Protein AF-A0AAN7UFZ6-F1 (afdb_monomer)

Sequence (186 aa):
MAASLSPPRVLLLAVHFATKSDVRSLTALVAHYPHVLRPELILRVLLTCLPETLRSAEYVGLIERIETGDLYSEPDLSIQFDSSSIHDITDAEAVKKTRRLRLIPLTWEHAPASALQDPISLFLLRRAHRVDQEAGLLTQLPDLIVPFLQHAPCIRTWTISVLLPLLRRNYEYYPHKPIPHTLRIF

Radius of gyration: 17.88 Å; Cα contacts (8 Å, |Δi|>4): 186; chains: 1; bounding box: 46×34×51 Å

Solvent-accessible surface area (backbone atoms only — not comparable to full-atom values): 10928 Å² total; per-residue (Å²): 132,82,76,84,70,52,65,44,49,50,53,51,49,45,42,50,25,26,55,69,66,35,47,67,46,32,50,41,50,33,33,76,35,58,92,66,52,38,67,66,58,47,51,22,41,46,69,59,35,35,59,57,80,59,62,36,78,70,50,43,67,60,50,51,23,52,73,74,65,50,52,56,54,80,56,68,85,81,62,77,60,88,62,70,93,50,69,88,55,50,71,72,54,24,46,57,51,55,71,66,62,69,66,47,69,64,78,60,94,86,57,57,81,87,32,76,88,35,66,65,55,30,39,54,54,54,45,47,43,43,19,29,74,77,55,67,43,59,88,52,40,57,62,58,46,59,86,42,45,81,75,39,72,61,53,38,50,45,39,66,72,46,52,48,55,51,49,39,48,48,59,68,76,34,62,88,51,83,77,89,78,63,65,89,84,112

Organism: NCBI:txid326684

pLDDT: mean 90.27, std 9.74, range [33.81, 98.12]

InterPro domains:
  IPR013244 Sec39 domain [PF08314] (11-186)

Secondary structure (DSSP, 8-state):
------HHHHHHHHHHHHHTT-HHHHHHHHHH-TTTS-HHHHHHHHHHHS-TTS-GGGTHHHHHHHHHSGGGS---TT-----GGGTT--HHHHHHHHHHS-PPPS--TTS-GGGTT-HHHHHHHHHHHHHHHHH--GGGHHHHHGGGTTT-HHHHHHIIIIIHHHHIIIIII-TTS-----GGG-

Structure (mmCIF, N/CA/C/O backbone):
data_AF-A0AAN7UFZ6-F1
#
_entry.id   AF-A0AAN7UFZ6-F1
#
loop_
_atom_site.group_PDB
_atom_site.id
_atom_site.type_symbol
_atom_site.label_atom_id
_atom_site.label_alt_id
_atom_site.label_comp_id
_atom_site.label_asym_id
_atom_site.label_entity_id
_atom_site.label_seq_id
_atom_site.pdbx_PDB_ins_code
_atom_site.Cartn_x
_atom_site.Cartn_y
_atom_site.Cartn_z
_atom_site.occupancy
_atom_site.B_iso_or_equiv
_atom_site.auth_seq_id
_atom_site.auth_comp_id
_atom_site.auth_asym_id
_atom_site.auth_atom_id
_atom_site.pdbx_PDB_model_num
ATOM 1 N N . MET A 1 1 ? -27.948 4.783 14.821 1.00 33.81 1 MET A N 1
ATOM 2 C CA . MET A 1 1 ? -27.013 5.677 15.537 1.00 33.81 1 MET A CA 1
ATOM 3 C C . MET A 1 1 ? -25.731 4.897 15.771 1.00 33.81 1 MET A C 1
ATOM 5 O O . MET A 1 1 ? -25.721 4.033 16.636 1.00 33.81 1 MET A O 1
ATOM 9 N N . ALA A 1 2 ? -24.705 5.090 14.939 1.00 46.81 2 ALA A N 1
ATOM 10 C CA . ALA A 1 2 ? -23.424 4.421 15.153 1.00 46.81 2 ALA A CA 1
ATOM 11 C C . ALA A 1 2 ? -22.785 5.018 16.411 1.00 46.81 2 ALA A C 1
ATOM 13 O O . ALA A 1 2 ? -22.578 6.229 16.481 1.00 46.81 2 ALA A O 1
ATOM 14 N N . ALA A 1 3 ? -22.538 4.188 17.425 1.00 56.56 3 ALA A N 1
ATOM 15 C CA . ALA A 1 3 ? -21.781 4.604 18.596 1.00 56.56 3 ALA A CA 1
ATOM 16 C C . ALA A 1 3 ? -20.451 5.210 18.123 1.00 56.56 3 ALA A C 1
ATOM 18 O O . ALA A 1 3 ? -19.744 4.601 17.318 1.00 56.56 3 ALA A O 1
ATOM 19 N N . SER A 1 4 ? -20.130 6.420 18.581 1.00 75.75 4 SER A N 1
ATOM 20 C CA . SER A 1 4 ? -18.880 7.091 18.234 1.00 75.75 4 SER A CA 1
ATOM 21 C C . SER A 1 4 ? -17.704 6.221 18.682 1.00 75.75 4 SER A C 1
ATOM 23 O O . SER A 1 4 ? -17.448 6.078 19.879 1.00 75.75 4 SER A O 1
ATOM 25 N N . LEU A 1 5 ? -17.022 5.594 17.725 1.00 84.94 5 LEU A N 1
ATOM 26 C CA . LEU A 1 5 ? -15.882 4.730 17.996 1.00 84.94 5 LEU A CA 1
ATOM 27 C C . LEU A 1 5 ? -14.707 5.547 18.536 1.00 84.94 5 LEU A C 1
ATOM 29 O O . LEU A 1 5 ? -14.415 6.643 18.055 1.00 84.94 5 LEU A O 1
ATOM 33 N N . SER A 1 6 ? -13.999 4.990 19.518 1.00 91.25 6 SER A N 1
ATOM 34 C CA . SER A 1 6 ? -12.764 5.584 20.025 1.00 91.25 6 SER A CA 1
ATOM 35 C C . SER A 1 6 ? -11.649 5.511 18.963 1.00 91.25 6 SER A C 1
ATOM 37 O O . SER A 1 6 ? -11.619 4.565 18.167 1.00 91.25 6 SER A O 1
ATOM 39 N N . PRO A 1 7 ? -10.677 6.447 18.947 1.00 93.00 7 PRO A N 1
ATOM 40 C CA . PRO A 1 7 ? -9.591 6.433 17.960 1.00 93.00 7 PRO A CA 1
ATOM 41 C C . PRO A 1 7 ? -8.816 5.101 17.864 1.00 93.00 7 PRO A C 1
ATOM 43 O O . PRO A 1 7 ? -8.533 4.656 16.749 1.00 93.00 7 PRO A O 1
ATOM 46 N N . PRO A 1 8 ? -8.508 4.397 18.976 1.00 93.44 8 PRO A N 1
ATOM 47 C CA . PRO A 1 8 ? -7.869 3.084 18.906 1.00 93.44 8 PRO A CA 1
ATOM 48 C C . PRO A 1 8 ? -8.733 2.021 18.217 1.00 93.44 8 PRO A C 1
ATOM 50 O O . PRO A 1 8 ? -8.200 1.198 17.475 1.00 93.44 8 PRO A O 1
ATOM 53 N N . ARG A 1 9 ? -10.055 2.031 18.434 1.00 93.44 9 ARG A N 1
ATOM 54 C CA . ARG A 1 9 ? -10.990 1.102 17.783 1.00 93.44 9 ARG A CA 1
ATOM 55 C C . ARG A 1 9 ? -11.104 1.372 16.283 1.00 93.44 9 ARG A C 1
ATOM 57 O O . ARG A 1 9 ? -11.070 0.426 15.502 1.00 93.44 9 ARG A O 1
ATOM 64 N N . VAL A 1 10 ? -11.145 2.644 15.883 1.00 94.69 10 VAL A N 1
ATOM 65 C CA . VAL A 1 10 ? -11.117 3.050 14.466 1.00 94.69 10 VAL A CA 1
ATOM 66 C C . VAL A 1 10 ? -9.845 2.546 13.779 1.00 94.69 10 VAL A C 1
ATOM 68 O O . VAL A 1 10 ? -9.922 1.950 12.708 1.00 94.69 10 VAL A O 1
ATOM 71 N N . LEU A 1 11 ? -8.673 2.702 14.406 1.00 95.56 11 LEU A N 1
ATOM 72 C CA . LEU A 1 11 ? -7.420 2.194 13.838 1.00 95.56 11 LEU A CA 1
ATOM 73 C C . LEU A 1 11 ? -7.418 0.662 13.699 1.00 95.56 11 LEU A C 1
ATOM 75 O O . LEU A 1 11 ? -6.920 0.137 12.705 1.00 95.56 11 LEU A O 1
ATOM 79 N N . LEU A 1 12 ? -7.981 -0.067 14.668 1.00 95.31 12 LEU A N 1
ATOM 80 C CA . LEU A 1 12 ? -8.097 -1.525 14.565 1.00 95.31 12 LEU A CA 1
ATOM 81 C C . LEU A 1 12 ? -9.026 -1.962 13.434 1.00 95.31 12 LEU A C 1
ATOM 83 O O . LEU A 1 12 ? -8.701 -2.932 12.754 1.00 95.31 12 LEU A O 1
ATOM 87 N N . LEU A 1 13 ? -10.129 -1.245 13.201 1.00 95.12 13 LEU A N 1
ATOM 88 C CA . LEU A 1 13 ? -10.983 -1.494 12.039 1.00 95.12 13 LEU A CA 1
ATOM 89 C C . LEU A 1 13 ? -10.254 -1.219 10.727 1.00 95.12 13 LEU A C 1
ATOM 91 O O . LEU A 1 13 ? -10.312 -2.044 9.822 1.00 95.12 13 LEU A O 1
ATOM 95 N N . ALA A 1 14 ? -9.509 -0.115 10.637 1.00 96.44 14 ALA A N 1
ATOM 96 C CA . ALA A 1 14 ? -8.731 0.197 9.440 1.00 96.44 14 ALA A CA 1
ATOM 97 C C . ALA A 1 14 ? -7.734 -0.927 9.109 1.00 96.44 14 ALA A C 1
ATOM 99 O O . ALA A 1 14 ? -7.630 -1.373 7.968 1.00 96.44 14 ALA A O 1
ATOM 100 N N . VAL A 1 15 ? -7.047 -1.438 10.133 1.00 96.44 15 VAL A N 1
ATOM 101 C CA . VAL A 1 15 ? -6.130 -2.579 10.016 1.00 96.44 15 VAL A CA 1
ATOM 102 C C . VAL A 1 15 ? -6.864 -3.854 9.622 1.00 96.44 15 VAL A C 1
ATOM 104 O O . VAL A 1 15 ? -6.370 -4.601 8.777 1.00 96.44 15 VAL A O 1
ATOM 107 N N . HIS A 1 16 ? -8.029 -4.115 10.214 1.00 95.62 16 HIS A N 1
ATOM 108 C CA . HIS A 1 16 ? -8.851 -5.273 9.881 1.00 95.62 16 HIS A CA 1
ATOM 109 C C . HIS A 1 16 ? -9.244 -5.262 8.399 1.00 95.62 16 HIS A C 1
ATOM 111 O O . HIS A 1 16 ? -8.976 -6.237 7.696 1.00 95.62 16 HIS A O 1
ATOM 117 N N . PHE A 1 17 ? -9.789 -4.146 7.910 1.00 96.31 17 PHE A N 1
ATOM 118 C CA . PHE A 1 17 ? -10.172 -3.993 6.508 1.00 96.31 17 PHE A CA 1
ATOM 119 C C . PHE A 1 17 ? -8.972 -4.099 5.566 1.00 96.31 17 PHE A C 1
ATOM 121 O O . PHE A 1 17 ? -9.038 -4.851 4.598 1.00 96.31 17 PHE A O 1
ATOM 128 N N . ALA A 1 18 ? -7.843 -3.457 5.884 1.00 97.12 18 ALA A N 1
ATOM 129 C CA . ALA A 1 18 ? -6.620 -3.585 5.089 1.00 97.12 18 ALA A CA 1
ATOM 130 C C . ALA A 1 18 ? -6.126 -5.042 5.018 1.00 97.12 18 ALA A C 1
ATOM 132 O O . ALA A 1 18 ? -5.839 -5.544 3.936 1.00 97.12 18 ALA A O 1
ATOM 133 N N . THR A 1 19 ? -6.120 -5.759 6.146 1.00 96.12 19 THR A N 1
ATOM 134 C CA . THR A 1 19 ? -5.722 -7.180 6.200 1.00 96.12 19 THR A CA 1
ATOM 135 C C . THR A 1 19 ? -6.649 -8.065 5.364 1.00 96.12 19 THR A C 1
ATOM 137 O O . THR A 1 19 ? -6.220 -9.058 4.780 1.00 96.12 19 THR A O 1
ATOM 140 N N . LYS A 1 20 ? -7.936 -7.712 5.290 1.00 96.12 20 LYS A N 1
ATOM 141 C CA . LYS A 1 20 ? -8.943 -8.408 4.480 1.00 96.12 20 LYS A CA 1
ATOM 142 C C . LYS A 1 20 ? -9.011 -7.925 3.032 1.00 96.12 20 LYS A C 1
ATOM 144 O O . LYS A 1 20 ? -9.804 -8.468 2.274 1.00 96.12 20 LYS A O 1
ATOM 149 N N . SER A 1 21 ? -8.174 -6.962 2.640 1.00 96.25 21 SER A N 1
ATOM 150 C CA . SER A 1 21 ? -8.235 -6.290 1.334 1.00 96.25 21 SER A CA 1
ATOM 151 C C . SER A 1 21 ? -9.582 -5.606 1.048 1.00 96.25 21 SER A C 1
ATOM 153 O O . SER A 1 21 ? -9.917 -5.347 -0.103 1.00 96.25 21 SER A O 1
ATOM 155 N N . ASP A 1 22 ? -10.354 -5.269 2.085 1.00 95.12 22 ASP A N 1
ATOM 156 C CA . ASP A 1 22 ? -11.614 -4.536 1.947 1.00 95.12 22 ASP A CA 1
ATOM 157 C C . ASP A 1 22 ? -11.348 -3.025 1.884 1.00 95.12 22 ASP A C 1
ATOM 159 O O . ASP A 1 22 ? -11.551 -2.263 2.833 1.00 95.12 22 ASP A O 1
ATOM 163 N N . VAL A 1 23 ? -10.835 -2.585 0.735 1.00 94.06 23 VAL A N 1
ATOM 164 C CA . VAL A 1 23 ? -10.476 -1.179 0.501 1.00 94.06 23 VAL A CA 1
ATOM 165 C C . VAL A 1 23 ? -11.712 -0.276 0.500 1.00 94.06 23 VAL A C 1
ATOM 167 O O . VAL A 1 23 ? -11.627 0.893 0.881 1.00 94.06 23 VAL A O 1
ATOM 170 N N . ARG A 1 24 ? -12.876 -0.808 0.112 1.00 92.06 24 ARG A N 1
ATOM 171 C CA . ARG A 1 24 ? -14.140 -0.061 0.096 1.00 92.06 24 ARG A CA 1
ATOM 172 C C . ARG A 1 24 ? -14.561 0.316 1.511 1.00 92.06 24 ARG A C 1
ATOM 174 O O . ARG A 1 24 ? -14.749 1.503 1.779 1.00 92.06 24 ARG A O 1
ATOM 181 N N . SER A 1 25 ? -14.617 -0.657 2.422 1.00 92.25 25 SER A N 1
ATOM 182 C CA . SER A 1 25 ? -14.921 -0.396 3.833 1.00 92.25 25 SER A CA 1
ATOM 183 C C . SER A 1 25 ? -13.858 0.482 4.489 1.00 92.25 25 SER A C 1
ATOM 185 O O . SER A 1 25 ? -14.194 1.364 5.276 1.00 92.25 25 SER A O 1
ATOM 187 N N . LEU A 1 26 ? -12.580 0.314 4.126 1.00 94.38 26 LEU A N 1
ATOM 188 C CA . LEU A 1 26 ? -11.509 1.191 4.603 1.00 94.38 26 LEU A CA 1
ATOM 189 C C . LEU A 1 26 ? -11.710 2.645 4.150 1.00 94.38 26 LEU A C 1
ATOM 191 O O . LEU A 1 26 ? -11.585 3.557 4.963 1.00 94.38 26 LEU A O 1
ATOM 195 N N . THR A 1 27 ? -12.051 2.871 2.882 1.00 92.62 27 THR A N 1
ATOM 196 C CA . THR A 1 27 ? -12.287 4.214 2.331 1.00 92.62 27 THR A CA 1
ATOM 197 C C . THR A 1 27 ? -13.493 4.871 3.001 1.00 92.62 27 THR A C 1
ATOM 199 O O . THR A 1 27 ? -13.421 6.032 3.401 1.00 92.62 27 THR A O 1
ATOM 202 N N . ALA A 1 28 ? -14.576 4.115 3.206 1.00 91.06 28 ALA A N 1
ATOM 203 C CA . ALA A 1 28 ? -15.738 4.592 3.946 1.00 91.06 28 ALA A CA 1
ATOM 204 C C . ALA A 1 28 ? -15.370 4.959 5.395 1.00 91.06 28 ALA A C 1
ATOM 206 O O . ALA A 1 28 ? -15.715 6.045 5.859 1.00 91.06 28 ALA A O 1
ATOM 207 N N . LEU A 1 29 ? -14.612 4.108 6.095 1.00 92.25 29 LEU A N 1
ATOM 208 C CA . LEU A 1 29 ? -14.151 4.370 7.460 1.00 92.25 29 LEU A CA 1
ATOM 209 C C . LEU A 1 29 ? -13.304 5.652 7.551 1.00 92.25 29 LEU A C 1
ATOM 211 O O . LEU A 1 29 ? -13.482 6.438 8.481 1.00 92.25 29 LEU A O 1
ATOM 215 N N . VAL A 1 30 ? -12.402 5.879 6.590 1.00 92.06 30 VAL A N 1
ATOM 216 C CA . VAL A 1 30 ? -11.564 7.088 6.519 1.00 92.06 30 VAL A CA 1
ATOM 217 C C . VAL A 1 30 ? -12.416 8.350 6.409 1.00 92.06 30 VAL A C 1
ATOM 219 O O . VAL A 1 30 ? -12.198 9.294 7.167 1.00 92.06 30 VAL A O 1
ATOM 222 N N . ALA A 1 31 ? -13.417 8.344 5.527 1.00 89.88 31 ALA A N 1
ATOM 223 C CA . ALA A 1 31 ? -14.319 9.477 5.348 1.00 89.88 31 ALA A CA 1
ATOM 224 C C . ALA A 1 31 ? -15.152 9.779 6.611 1.00 89.88 31 ALA A C 1
ATOM 226 O O . ALA A 1 31 ? -15.406 10.939 6.918 1.00 89.88 31 ALA A O 1
ATOM 227 N N . HIS A 1 32 ? -15.522 8.754 7.389 1.00 89.12 32 HIS A N 1
ATOM 228 C CA . HIS A 1 32 ? -16.287 8.922 8.632 1.00 89.12 32 HIS A CA 1
ATOM 229 C C . HIS A 1 32 ? -15.441 9.395 9.827 1.00 89.12 32 HIS A C 1
ATOM 231 O O . HIS A 1 32 ? -15.982 9.981 10.765 1.00 89.12 32 HIS A O 1
ATOM 237 N N . TYR A 1 33 ? -14.126 9.145 9.824 1.00 90.75 33 TYR A N 1
ATOM 238 C CA . TYR A 1 33 ? -13.235 9.468 10.948 1.00 90.75 33 TYR A CA 1
ATOM 239 C C . TYR A 1 33 ? -11.993 10.280 10.528 1.00 90.75 33 TYR A C 1
ATOM 241 O O . TYR A 1 33 ? -10.859 9.869 10.820 1.00 90.75 33 TYR A O 1
ATOM 249 N N . PRO A 1 34 ? -12.169 11.480 9.933 1.00 90.38 34 PRO A N 1
ATOM 250 C CA . PRO A 1 34 ? -11.072 12.285 9.384 1.00 90.38 34 PRO A CA 1
ATOM 251 C C . PRO A 1 34 ? -10.049 12.730 10.439 1.00 90.38 34 PRO A C 1
ATOM 253 O O . PRO A 1 34 ? -8.855 12.855 10.172 1.00 90.38 34 PRO A O 1
ATOM 256 N N . HIS A 1 35 ? -10.491 12.938 11.682 1.00 90.25 35 HIS A N 1
ATOM 257 C CA . HIS A 1 35 ? -9.606 13.348 12.776 1.00 90.25 35 HIS A CA 1
ATOM 258 C C . HIS A 1 35 ? -8.674 12.227 13.258 1.00 90.25 35 HIS A C 1
ATOM 260 O O . HIS A 1 35 ? -7.636 12.514 13.862 1.00 90.25 35 HIS A O 1
ATOM 266 N N . VAL A 1 36 ? -9.036 10.965 13.004 1.00 93.06 36 VAL A N 1
ATOM 267 C CA . VAL A 1 36 ? -8.276 9.785 13.434 1.00 93.06 36 VAL A CA 1
ATOM 268 C C . VAL A 1 36 ? -7.398 9.270 12.299 1.00 93.06 36 VAL A C 1
ATOM 270 O O . VAL A 1 36 ? -6.197 9.073 12.488 1.00 93.06 36 VAL A O 1
ATOM 273 N N . LEU A 1 37 ? -7.982 9.059 11.120 1.00 94.00 37 LEU A N 1
ATOM 274 C CA . LEU A 1 37 ? -7.326 8.422 9.981 1.00 94.00 37 LEU A CA 1
ATOM 275 C C . LEU A 1 37 ? -6.715 9.471 9.053 1.00 94.00 37 LEU A C 1
ATOM 277 O O . LEU A 1 37 ? -7.227 9.761 7.980 1.00 94.00 37 LEU A O 1
ATOM 281 N N . ARG A 1 38 ? -5.588 10.038 9.488 1.00 94.75 38 ARG A N 1
ATOM 282 C CA . ARG A 1 38 ? -4.809 10.992 8.685 1.00 94.75 38 ARG A CA 1
ATOM 283 C C . ARG A 1 38 ? -4.130 10.296 7.491 1.00 94.75 38 ARG A C 1
ATOM 285 O O . ARG A 1 38 ? -3.762 9.127 7.632 1.00 94.75 38 ARG A O 1
ATOM 292 N N . PRO A 1 39 ? -3.845 11.014 6.386 1.00 95.44 39 PRO A N 1
ATOM 293 C CA . PRO A 1 39 ? -3.183 10.482 5.190 1.00 95.44 39 PRO A CA 1
ATOM 294 C C . PRO A 1 39 ? -1.992 9.561 5.463 1.00 95.44 39 PRO A C 1
ATOM 296 O O . PRO A 1 39 ? -1.985 8.400 5.065 1.00 95.44 39 PRO A O 1
ATOM 299 N N . GLU A 1 40 ? -1.008 10.045 6.223 1.00 95.44 40 GLU A N 1
ATOM 300 C CA . GLU A 1 40 ? 0.205 9.283 6.527 1.00 95.44 40 GLU A CA 1
ATOM 301 C C . GLU A 1 40 ? -0.097 7.997 7.313 1.00 95.44 40 GLU A C 1
ATOM 303 O O . GLU A 1 40 ? 0.507 6.953 7.067 1.00 95.44 40 GLU A O 1
ATOM 308 N N . LEU A 1 41 ? -1.063 8.039 8.238 1.00 96.44 41 LEU A N 1
ATOM 309 C CA . LEU A 1 41 ? -1.463 6.862 9.005 1.00 96.44 41 LEU A CA 1
ATOM 310 C C . LEU A 1 41 ? -2.098 5.807 8.095 1.00 96.44 41 LEU A C 1
ATOM 312 O O . LEU A 1 41 ? -1.797 4.625 8.247 1.00 96.44 41 LEU A O 1
ATOM 316 N N . ILE A 1 42 ? -2.921 6.225 7.132 1.00 97.00 42 ILE A N 1
ATOM 317 C CA . ILE A 1 42 ? -3.536 5.324 6.151 1.00 97.00 42 ILE A CA 1
ATOM 318 C C . ILE A 1 42 ? -2.459 4.677 5.288 1.00 97.00 42 ILE A C 1
ATOM 320 O O . ILE A 1 42 ? -2.433 3.455 5.184 1.00 97.00 42 ILE A O 1
ATOM 324 N N . LEU A 1 43 ? -1.521 5.459 4.748 1.00 98.12 43 LEU A N 1
ATOM 325 C CA . LEU A 1 43 ? -0.409 4.925 3.955 1.00 98.12 43 LEU A CA 1
ATOM 326 C C . LEU A 1 43 ? 0.403 3.892 4.752 1.00 98.12 43 LEU A C 1
ATOM 328 O O . LEU A 1 43 ? 0.757 2.841 4.224 1.00 98.12 43 LEU A O 1
ATOM 332 N N . ARG A 1 44 ? 0.639 4.126 6.049 1.00 97.69 44 ARG A N 1
ATOM 333 C CA . ARG A 1 44 ? 1.316 3.154 6.927 1.00 97.69 44 ARG A CA 1
ATOM 334 C C . ARG A 1 44 ? 0.486 1.899 7.189 1.00 97.69 44 ARG A C 1
ATOM 336 O O . ARG A 1 44 ? 1.057 0.810 7.243 1.00 97.69 44 ARG A O 1
ATOM 343 N N . VAL A 1 45 ? -0.833 2.024 7.346 1.00 97.88 45 VAL A N 1
ATOM 344 C CA . VAL A 1 45 ? -1.748 0.875 7.472 1.00 97.88 45 VAL A CA 1
ATOM 345 C C . VAL A 1 45 ? -1.736 0.049 6.189 1.00 97.88 45 VAL A C 1
ATOM 347 O O . VAL A 1 45 ? -1.525 -1.158 6.260 1.00 97.88 45 VAL A O 1
ATOM 350 N N . LEU A 1 46 ? -1.874 0.685 5.023 1.00 97.81 46 LEU A N 1
ATOM 351 C CA . LEU A 1 46 ? -1.800 0.010 3.727 1.00 97.81 46 LEU A CA 1
ATOM 352 C C . LEU A 1 46 ? -0.448 -0.689 3.549 1.00 97.81 46 LEU A C 1
ATOM 354 O O . LEU A 1 46 ? -0.399 -1.856 3.182 1.00 97.81 46 LEU A O 1
ATOM 358 N N . LEU A 1 47 ? 0.651 -0.011 3.876 1.00 97.38 47 LEU A N 1
ATOM 359 C CA . LEU A 1 47 ? 1.994 -0.567 3.734 1.00 97.38 47 LEU A CA 1
ATOM 360 C C . LEU A 1 47 ? 2.225 -1.787 4.635 1.00 97.38 47 LEU A C 1
ATOM 362 O O . LEU A 1 47 ? 2.959 -2.693 4.254 1.00 97.38 47 LEU A O 1
ATOM 366 N N . THR A 1 48 ? 1.643 -1.781 5.836 1.00 96.81 48 THR A N 1
ATOM 367 C CA . THR A 1 48 ? 1.881 -2.820 6.848 1.00 96.81 48 THR A CA 1
ATOM 368 C C . THR A 1 48 ? 0.928 -4.002 6.714 1.00 96.81 48 THR A C 1
ATOM 370 O O . THR A 1 48 ? 1.311 -5.128 7.015 1.00 96.81 48 THR A O 1
ATOM 373 N N . CYS A 1 49 ? -0.329 -3.749 6.351 1.00 96.75 49 CYS A N 1
ATOM 374 C CA . CYS A 1 49 ? -1.410 -4.720 6.516 1.00 96.75 49 CYS A CA 1
ATOM 375 C C . CYS A 1 49 ? -2.022 -5.186 5.195 1.00 96.75 49 CYS A C 1
ATOM 377 O O . CYS A 1 49 ? -2.669 -6.228 5.185 1.00 96.75 49 CYS A O 1
ATOM 379 N N . LEU A 1 50 ? -1.857 -4.438 4.100 1.00 96.69 50 LEU A N 1
ATOM 380 C CA . LEU A 1 50 ? -2.424 -4.821 2.810 1.00 96.69 50 LEU A CA 1
ATOM 381 C C . LEU A 1 50 ? -1.567 -5.927 2.169 1.00 96.69 50 LEU A C 1
ATOM 383 O O . LEU A 1 50 ? -0.369 -5.702 1.983 1.00 96.69 50 LEU A O 1
ATOM 387 N N . PRO A 1 51 ? -2.137 -7.073 1.762 1.00 96.88 51 PRO A N 1
ATOM 388 C CA . PRO A 1 51 ? -1.370 -8.153 1.140 1.00 96.88 51 PRO A CA 1
ATOM 389 C C . PRO A 1 51 ? -0.634 -7.693 -0.119 1.00 96.88 51 PRO A C 1
ATOM 391 O O . PRO A 1 51 ? -1.220 -7.026 -0.970 1.00 96.88 51 PRO A O 1
ATOM 394 N N . GLU A 1 52 ? 0.637 -8.052 -0.271 1.00 96.31 52 GLU A N 1
ATOM 395 C CA . GLU A 1 52 ? 1.483 -7.702 -1.423 1.00 96.31 52 GLU A CA 1
ATOM 396 C C . GLU A 1 52 ? 0.976 -8.293 -2.748 1.00 96.31 52 GLU A C 1
ATOM 398 O O . GLU A 1 52 ? 1.309 -7.789 -3.816 1.00 96.31 52 GLU A O 1
ATOM 403 N N . THR A 1 53 ? 0.131 -9.323 -2.686 1.00 95.94 53 THR A N 1
ATOM 404 C CA . THR A 1 53 ? -0.512 -9.955 -3.845 1.00 95.94 53 THR A CA 1
ATOM 405 C C . THR A 1 53 ? -1.779 -9.245 -4.323 1.00 95.94 53 THR A C 1
ATOM 407 O O . THR A 1 53 ? -2.296 -9.585 -5.388 1.00 95.94 53 THR A O 1
ATOM 410 N N . LEU A 1 54 ? -2.303 -8.277 -3.560 1.00 97.00 54 LEU A N 1
ATOM 411 C CA . LEU A 1 54 ? -3.490 -7.524 -3.954 1.00 97.00 54 LEU A CA 1
ATOM 412 C C . LEU A 1 54 ? -3.179 -6.637 -5.165 1.00 97.00 54 LEU A C 1
ATOM 414 O O . LEU A 1 54 ? -2.209 -5.875 -5.154 1.00 97.00 54 LEU A O 1
ATOM 418 N N . ARG A 1 55 ? -4.038 -6.692 -6.188 1.00 95.75 55 ARG A N 1
ATOM 419 C CA . ARG A 1 55 ? -3.891 -5.875 -7.399 1.00 95.75 55 ARG A CA 1
ATOM 420 C C . ARG A 1 55 ? -3.953 -4.391 -7.062 1.00 95.75 55 ARG A C 1
ATOM 422 O O . ARG A 1 55 ? -4.860 -3.941 -6.364 1.00 95.75 55 ARG A O 1
ATOM 429 N N . SER A 1 56 ? -3.026 -3.616 -7.617 1.00 95.75 56 SER A N 1
ATOM 430 C CA . SER A 1 56 ? -2.904 -2.188 -7.313 1.00 95.75 56 SER A CA 1
ATOM 431 C C . SER A 1 56 ? -4.143 -1.379 -7.682 1.00 95.75 56 SER A C 1
ATOM 433 O O . SER A 1 56 ? -4.547 -0.518 -6.905 1.00 95.75 56 SER A O 1
ATOM 435 N N . ALA A 1 57 ? -4.827 -1.740 -8.770 1.00 93.50 57 ALA A N 1
ATOM 436 C CA . ALA A 1 57 ? -6.092 -1.124 -9.174 1.00 93.50 57 ALA A CA 1
ATOM 437 C C . ALA A 1 57 ? -7.174 -1.120 -8.071 1.00 93.50 57 ALA A C 1
ATOM 439 O O . ALA A 1 57 ? -8.065 -0.277 -8.094 1.00 93.50 57 ALA A O 1
ATOM 440 N N . GLU A 1 58 ? -7.105 -2.032 -7.093 1.00 95.81 58 GLU A N 1
ATOM 441 C CA . GLU A 1 58 ? -8.088 -2.112 -6.006 1.00 95.81 58 GLU A CA 1
ATOM 442 C C . GLU A 1 58 ? -7.870 -1.054 -4.915 1.00 95.81 58 GLU A C 1
ATOM 444 O O . GLU A 1 58 ? -8.811 -0.733 -4.193 1.00 95.81 58 GLU A O 1
ATOM 449 N N . TYR A 1 59 ? -6.661 -0.490 -4.797 1.00 96.38 59 TYR A N 1
ATOM 450 C CA . TYR A 1 59 ? -6.324 0.485 -3.753 1.00 96.38 59 TYR A CA 1
ATOM 451 C C . TYR A 1 59 ? -5.694 1.789 -4.247 1.00 96.38 59 TYR A C 1
ATOM 453 O O . TYR A 1 59 ? -5.608 2.741 -3.472 1.00 96.38 59 TYR A O 1
ATOM 461 N N . VAL A 1 60 ? -5.304 1.879 -5.519 1.00 96.75 60 VAL A N 1
ATOM 462 C CA . VAL A 1 60 ? -4.771 3.110 -6.125 1.00 96.75 60 VAL A CA 1
ATOM 463 C C . VAL A 1 60 ? -5.753 4.270 -5.998 1.00 96.75 60 VAL A C 1
ATOM 465 O O . VAL A 1 60 ? -5.337 5.345 -5.585 1.00 96.75 60 VAL A O 1
ATOM 468 N N . GLY A 1 61 ? -7.053 4.036 -6.207 1.00 95.12 61 GLY A N 1
ATOM 469 C CA . GLY A 1 61 ? -8.063 5.090 -6.062 1.00 95.12 61 GLY A CA 1
ATOM 470 C C . GLY A 1 61 ? -8.112 5.713 -4.661 1.00 95.12 61 GLY A C 1
ATOM 471 O O . GLY A 1 61 ? -8.387 6.900 -4.518 1.00 95.12 61 GLY A O 1
ATOM 472 N N . LEU A 1 62 ? -7.790 4.954 -3.606 1.00 95.50 62 LEU A N 1
ATOM 473 C CA . LEU A 1 62 ? -7.668 5.519 -2.258 1.00 95.50 62 LEU A CA 1
ATOM 474 C C . LEU A 1 62 ? -6.430 6.422 -2.139 1.00 95.50 62 LEU A C 1
ATOM 476 O O . LEU A 1 62 ? -6.491 7.449 -1.472 1.00 95.50 62 LEU A O 1
ATOM 480 N N . ILE A 1 63 ? -5.322 6.066 -2.789 1.00 97.19 63 ILE A N 1
ATOM 481 C CA . ILE A 1 63 ? -4.089 6.867 -2.786 1.00 97.19 63 ILE A CA 1
ATOM 482 C C . ILE A 1 63 ? -4.276 8.145 -3.611 1.00 97.19 63 ILE A C 1
ATOM 484 O O . ILE A 1 63 ? -3.865 9.207 -3.158 1.00 97.19 63 ILE A O 1
ATOM 488 N N . GLU A 1 64 ? -4.955 8.077 -4.757 1.00 96.00 64 GLU A N 1
ATOM 489 C CA . GLU A 1 64 ? -5.308 9.256 -5.562 1.00 96.00 64 GLU A CA 1
ATOM 490 C C . GLU A 1 64 ? -6.138 10.251 -4.742 1.00 96.00 64 GLU A C 1
ATOM 492 O O . GLU A 1 64 ? -5.846 11.440 -4.729 1.00 96.00 64 GLU A O 1
ATOM 497 N N . ARG A 1 65 ? -7.104 9.774 -3.945 1.00 94.06 65 ARG A N 1
ATOM 498 C CA . ARG A 1 65 ? -7.860 10.646 -3.026 1.00 94.06 65 ARG A CA 1
ATOM 499 C C . ARG A 1 65 ? -6.985 11.283 -1.945 1.00 94.06 65 ARG A C 1
ATOM 501 O O . ARG A 1 65 ? -7.291 12.379 -1.479 1.00 94.06 65 ARG A O 1
ATOM 508 N N . ILE A 1 66 ? -5.915 10.611 -1.517 1.00 95.25 66 ILE A N 1
ATOM 509 C CA . ILE A 1 66 ? -4.928 11.203 -0.605 1.00 95.25 66 ILE A CA 1
ATOM 510 C C . ILE A 1 66 ? -4.130 12.296 -1.329 1.00 95.25 66 ILE A C 1
ATOM 512 O O . ILE A 1 66 ? -3.912 13.359 -0.751 1.00 95.25 66 ILE A O 1
ATOM 516 N N . GLU A 1 67 ? -3.720 12.047 -2.573 1.00 95.19 67 GLU A N 1
ATOM 517 C CA . GLU A 1 67 ? -2.976 12.994 -3.408 1.00 95.19 67 GLU A CA 1
ATOM 518 C C . GLU A 1 67 ? -3.776 14.266 -3.710 1.00 95.19 67 GLU A C 1
ATOM 520 O O . GLU A 1 67 ? -3.254 15.366 -3.533 1.00 95.19 67 GLU A O 1
ATOM 525 N N . THR A 1 68 ? -5.036 14.137 -4.132 1.00 93.81 68 THR A N 1
ATOM 526 C CA . THR A 1 68 ? -5.871 15.294 -4.500 1.00 93.81 68 THR A CA 1
ATOM 527 C C . THR A 1 68 ? -6.407 16.059 -3.291 1.00 93.81 68 THR A C 1
ATOM 529 O O . THR A 1 68 ? -6.912 17.170 -3.436 1.00 93.81 68 THR A O 1
ATOM 532 N N . GLY A 1 69 ? -6.304 15.482 -2.090 1.00 90.50 69 GLY A N 1
ATOM 533 C CA . GLY A 1 69 ? -6.917 16.019 -0.877 1.00 90.50 69 GLY A CA 1
ATOM 534 C C . GLY A 1 69 ? -8.407 15.685 -0.724 1.00 90.50 69 GLY A C 1
ATOM 535 O O . GLY A 1 69 ? -9.007 16.081 0.274 1.00 90.50 69 GLY A O 1
ATOM 536 N N . ASP A 1 70 ? -8.992 14.897 -1.633 1.00 90.25 70 ASP A N 1
ATOM 537 C CA . ASP A 1 70 ? -10.406 14.468 -1.620 1.00 90.25 70 ASP A CA 1
ATOM 538 C C . ASP A 1 70 ? -10.679 13.232 -0.746 1.00 90.25 70 ASP A C 1
ATOM 540 O O . ASP A 1 70 ? -11.678 12.510 -0.895 1.00 90.25 70 ASP A O 1
ATOM 544 N N . LEU A 1 71 ? -9.773 12.956 0.186 1.00 85.94 71 LEU A N 1
ATOM 545 C CA . LEU A 1 71 ? -9.833 11.803 1.074 1.00 85.94 71 LEU A CA 1
ATOM 546 C C . LEU A 1 71 ? -11.136 11.746 1.884 1.00 85.94 71 LEU A C 1
ATOM 548 O O . LEU A 1 71 ? -11.660 10.663 2.136 1.00 85.94 71 LEU A O 1
ATOM 552 N N . TYR A 1 72 ? -11.659 12.913 2.260 1.00 85.12 72 TYR A N 1
ATOM 553 C CA . TYR A 1 72 ? -12.846 13.053 3.106 1.00 85.12 72 TYR A CA 1
ATOM 554 C C . TYR A 1 72 ? -14.063 13.603 2.358 1.00 85.12 72 TYR A C 1
ATOM 556 O O . TYR A 1 72 ? -15.100 13.813 2.982 1.00 85.12 72 TYR A O 1
ATOM 564 N N . SER A 1 73 ? -13.944 13.853 1.049 1.00 80.19 73 SER A N 1
ATOM 565 C CA . SER A 1 73 ? -15.064 14.313 0.224 1.00 80.19 73 SER A CA 1
ATOM 566 C C . SER A 1 73 ? -16.214 13.310 0.318 1.00 80.19 73 SER A C 1
ATOM 568 O O . SER A 1 73 ? -15.954 12.100 0.287 1.00 80.19 73 SER A O 1
ATOM 570 N N . GLU A 1 74 ? -17.434 13.849 0.485 1.00 59.97 74 GLU A N 1
ATOM 571 C CA . GLU A 1 74 ? -18.655 13.162 0.941 1.00 59.97 74 GLU A CA 1
ATOM 572 C C . GLU A 1 74 ? -18.631 11.668 0.597 1.00 59.97 74 GLU A C 1
ATOM 574 O O . GLU A 1 74 ? -18.662 11.310 -0.589 1.00 59.97 74 GLU A O 1
ATOM 579 N N . PRO A 1 75 ? -18.517 10.775 1.601 1.00 57.34 75 PRO A N 1
ATOM 580 C CA . PRO A 1 75 ? -18.691 9.364 1.331 1.00 57.34 75 PRO A CA 1
ATOM 581 C C . PRO A 1 75 ? -20.069 9.200 0.704 1.00 57.34 75 PRO A C 1
ATOM 583 O O . PRO A 1 75 ? -21.020 9.876 1.095 1.00 57.34 75 PRO A O 1
ATOM 586 N N . ASP A 1 76 ? -20.194 8.290 -0.255 1.00 59.38 76 ASP A N 1
ATOM 587 C CA . ASP A 1 76 ? -21.514 7.795 -0.604 1.00 59.38 76 ASP A CA 1
ATOM 588 C C . ASP A 1 76 ? -22.082 7.208 0.699 1.00 59.38 76 ASP A C 1
ATOM 590 O O . ASP A 1 76 ? -21.645 6.149 1.150 1.00 59.38 76 ASP A O 1
ATOM 594 N N . LEU A 1 77 ? -22.949 7.963 1.391 1.00 54.84 77 LEU A N 1
ATOM 595 C CA . LEU A 1 77 ? -23.454 7.654 2.739 1.00 54.84 77 LEU A CA 1
ATOM 596 C C . LEU A 1 77 ? -24.230 6.324 2.767 1.00 54.84 77 LEU A C 1
ATOM 598 O O . LEU A 1 77 ? -24.614 5.834 3.829 1.00 54.84 77 LEU A O 1
ATOM 602 N N . SER A 1 78 ? -24.457 5.737 1.591 1.00 57.16 78 SER A N 1
ATOM 603 C CA . SER A 1 78 ? -24.954 4.383 1.389 1.00 57.16 78 SER A CA 1
ATOM 604 C C . SER A 1 78 ? -23.938 3.289 1.755 1.00 57.16 78 SER A C 1
ATOM 606 O O . SER A 1 78 ? -24.347 2.176 2.094 1.00 57.16 78 SER A O 1
ATOM 608 N N . ILE A 1 79 ? -22.631 3.576 1.734 1.00 65.56 79 ILE A N 1
ATOM 609 C CA . ILE A 1 79 ? -21.576 2.605 2.039 1.00 65.56 79 ILE A CA 1
ATOM 610 C C . ILE A 1 79 ? -21.428 2.485 3.556 1.00 65.56 79 ILE A C 1
ATOM 612 O O . ILE A 1 79 ? -20.665 3.201 4.209 1.00 65.56 79 ILE A O 1
ATOM 616 N N . GLN A 1 80 ? -22.171 1.537 4.116 1.00 72.62 80 GLN A N 1
ATOM 617 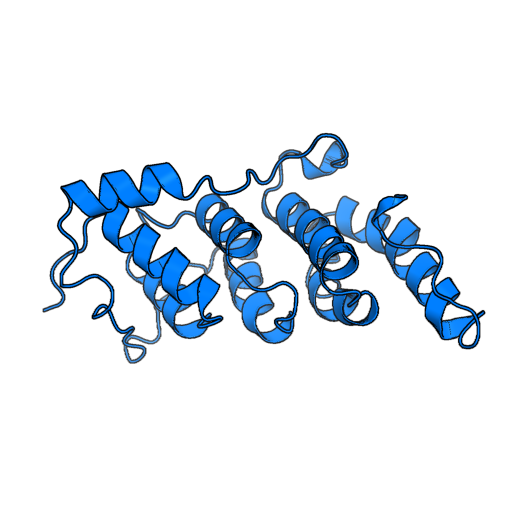C CA . GLN A 1 80 ? -22.001 1.093 5.493 1.00 72.62 80 GLN A CA 1
ATOM 618 C C . GLN A 1 80 ? -20.836 0.103 5.568 1.00 72.62 80 GLN A C 1
ATOM 620 O O . GLN A 1 80 ? -20.736 -0.812 4.753 1.00 72.62 80 GLN A O 1
ATOM 625 N N . PHE A 1 81 ? -19.963 0.279 6.557 1.00 82.12 81 PHE A N 1
ATOM 626 C CA . PHE A 1 81 ? -18.908 -0.679 6.882 1.00 82.12 81 PHE A CA 1
ATOM 627 C C . PHE A 1 81 ? -19.279 -1.450 8.151 1.00 82.12 81 PHE A C 1
ATOM 629 O O . PHE A 1 81 ? -19.873 -0.899 9.081 1.00 82.12 81 PHE A O 1
ATOM 636 N N . ASP A 1 82 ? -18.918 -2.731 8.195 1.00 82.75 82 ASP A N 1
ATOM 637 C CA . ASP A 1 82 ? -19.221 -3.596 9.332 1.00 82.75 82 ASP A CA 1
ATOM 638 C C . ASP A 1 82 ? -18.234 -3.370 10.491 1.00 82.75 82 ASP A C 1
ATOM 640 O O . ASP A 1 82 ? -17.026 -3.582 10.362 1.00 82.75 82 ASP A O 1
ATOM 644 N N . SER A 1 83 ? -18.748 -2.952 11.648 1.00 82.38 83 SER A N 1
ATOM 645 C CA . SER A 1 83 ? -17.971 -2.775 12.880 1.00 82.38 83 SER A CA 1
ATOM 646 C C . SER A 1 83 ? -18.029 -3.985 13.823 1.00 82.38 83 SER A C 1
ATOM 648 O O . SER A 1 83 ? -17.471 -3.929 14.923 1.00 82.38 83 SER A O 1
ATOM 650 N N . SER A 1 84 ? -18.626 -5.104 13.395 1.00 83.56 84 SER A N 1
ATOM 651 C CA . SER A 1 84 ? -18.796 -6.319 14.204 1.00 83.56 84 SER A CA 1
ATOM 652 C C . SER A 1 84 ? -17.501 -6.842 14.818 1.00 83.56 84 SER A C 1
ATOM 654 O O . SER A 1 84 ? -17.472 -7.212 15.991 1.00 83.56 84 SER A O 1
ATOM 656 N N . SER A 1 85 ? -16.397 -6.773 14.070 1.00 81.12 85 SER A N 1
ATOM 657 C CA . SER A 1 85 ? -15.080 -7.265 14.494 1.00 81.12 85 SER A CA 1
ATOM 658 C C . SER A 1 85 ? -14.504 -6.580 15.742 1.00 81.12 85 SER A C 1
ATOM 660 O O . SER A 1 85 ? -13.563 -7.102 16.348 1.00 81.12 85 SER A O 1
ATOM 662 N N . ILE A 1 86 ? -15.046 -5.423 16.140 1.00 83.88 86 ILE A N 1
ATOM 663 C CA . ILE A 1 86 ? -14.596 -4.666 17.313 1.00 83.88 86 ILE A CA 1
ATOM 664 C C . ILE A 1 86 ? -15.658 -4.523 18.409 1.00 83.88 86 ILE A C 1
ATOM 666 O O . ILE A 1 86 ? -15.360 -3.894 19.426 1.00 83.88 86 ILE A O 1
ATOM 670 N N . HIS A 1 87 ? -16.861 -5.090 18.244 1.00 79.50 87 HIS A N 1
ATOM 671 C CA . HIS A 1 87 ? -17.939 -4.953 19.233 1.00 79.50 87 HIS A CA 1
ATOM 672 C C . HIS A 1 87 ? -17.543 -5.497 20.612 1.00 79.50 87 HIS A C 1
ATOM 674 O O . HIS A 1 87 ? -17.800 -4.839 21.621 1.00 79.50 87 HIS A O 1
ATOM 680 N N . ASP A 1 88 ? -16.828 -6.621 20.645 1.00 81.50 88 ASP A N 1
ATOM 681 C CA . ASP A 1 88 ? -16.400 -7.273 21.888 1.00 81.50 88 ASP A CA 1
ATOM 682 C C . ASP A 1 88 ? -15.092 -6.703 22.463 1.00 81.50 88 ASP A C 1
ATOM 684 O O . ASP A 1 88 ? -14.644 -7.115 23.530 1.00 81.50 88 ASP A O 1
ATOM 688 N N . ILE A 1 89 ? -14.438 -5.765 21.766 1.00 85.88 89 ILE A N 1
ATOM 689 C CA . ILE A 1 89 ? -13.132 -5.231 22.171 1.00 85.88 89 ILE A CA 1
ATOM 690 C C . ILE A 1 89 ? -13.342 -3.975 22.999 1.00 85.88 89 ILE A C 1
ATOM 692 O O . ILE A 1 89 ? -13.778 -2.955 22.470 1.00 85.88 89 ILE A O 1
ATOM 696 N N . THR A 1 90 ? -12.953 -3.986 24.270 1.00 87.75 90 THR A N 1
ATOM 697 C CA . THR A 1 90 ? -12.965 -2.785 25.125 1.00 87.75 90 THR A CA 1
ATOM 698 C C . THR A 1 90 ? -11.955 -1.731 24.647 1.00 87.75 90 THR A C 1
ATOM 700 O O . THR A 1 90 ? -10.960 -2.051 23.996 1.00 87.75 90 THR A O 1
ATOM 703 N N . ASP A 1 91 ? -12.145 -0.454 24.992 1.00 87.56 91 ASP A N 1
ATOM 704 C CA . ASP A 1 91 ? -11.190 0.601 24.607 1.00 87.56 91 ASP A CA 1
ATOM 705 C C . ASP A 1 91 ? -9.779 0.358 25.176 1.00 87.56 91 ASP A C 1
ATOM 707 O O . ASP A 1 91 ? -8.776 0.602 24.500 1.00 87.56 91 ASP A O 1
ATOM 711 N N . ALA A 1 92 ? -9.680 -0.196 26.388 1.00 87.56 92 ALA A N 1
ATOM 712 C CA . ALA A 1 92 ? -8.402 -0.556 27.001 1.00 87.56 92 ALA A CA 1
ATOM 713 C C . ALA A 1 92 ? -7.673 -1.657 26.207 1.00 87.56 92 ALA A C 1
ATOM 715 O O . ALA A 1 92 ? -6.465 -1.571 25.956 1.00 87.56 92 ALA A O 1
ATOM 716 N N . GLU A 1 93 ? -8.405 -2.676 25.754 1.00 89.56 93 GLU A N 1
ATOM 717 C CA . GLU A 1 93 ? -7.865 -3.712 24.874 1.00 89.56 93 GLU A CA 1
ATOM 718 C C . GLU A 1 93 ? -7.504 -3.154 23.503 1.00 89.56 93 GLU A C 1
ATOM 720 O O . GLU A 1 93 ? -6.476 -3.543 22.942 1.00 89.56 93 GLU A O 1
ATOM 725 N N . ALA A 1 94 ? -8.297 -2.214 22.986 1.00 89.81 94 ALA A N 1
ATOM 726 C CA . ALA A 1 94 ? -8.025 -1.570 21.716 1.00 89.81 94 ALA A CA 1
ATOM 727 C C . ALA A 1 94 ? -6.688 -0.818 21.757 1.00 89.81 94 ALA A C 1
ATOM 729 O O . ALA A 1 94 ? -5.847 -1.016 20.883 1.00 89.81 94 ALA A O 1
ATOM 730 N N . VAL A 1 95 ? -6.424 -0.048 22.818 1.00 89.19 95 VAL A N 1
ATOM 731 C CA . VAL A 1 95 ? -5.127 0.618 23.044 1.00 89.19 95 VAL A CA 1
ATOM 732 C C . VAL A 1 95 ? -3.980 -0.393 23.128 1.00 89.19 95 VAL A C 1
ATOM 734 O O . VAL A 1 95 ? -2.906 -0.183 22.559 1.00 89.19 95 VAL A O 1
ATOM 737 N N . LYS A 1 96 ? -4.182 -1.516 23.824 1.00 91.00 96 LYS A N 1
ATOM 738 C CA . LYS A 1 96 ? -3.156 -2.561 23.939 1.00 91.00 96 LYS A CA 1
ATOM 739 C C . LYS A 1 96 ? -2.854 -3.206 22.584 1.00 91.00 96 LYS A C 1
ATOM 741 O O . LYS A 1 96 ? -1.688 -3.454 22.281 1.00 91.00 96 LYS A O 1
ATOM 746 N N . LYS A 1 97 ? -3.883 -3.473 21.775 1.00 90.81 97 LYS A N 1
ATOM 747 C CA . LYS A 1 97 ? -3.743 -4.045 20.431 1.00 90.81 97 LYS A CA 1
ATOM 748 C C . LYS A 1 97 ? -3.093 -3.051 19.468 1.00 90.81 97 LYS A C 1
ATOM 750 O O . LYS A 1 97 ? -2.143 -3.435 18.798 1.00 90.81 97 LYS A O 1
ATOM 755 N N . THR A 1 98 ? -3.496 -1.778 19.459 1.00 89.12 98 THR A N 1
ATOM 756 C CA . THR A 1 98 ? -2.899 -0.770 18.563 1.00 89.12 98 THR A CA 1
ATOM 757 C C . THR A 1 98 ? -1.416 -0.548 18.834 1.00 89.12 98 THR A C 1
ATOM 759 O O . THR A 1 98 ? -0.624 -0.502 17.897 1.00 89.12 98 THR A O 1
ATOM 762 N N . ARG A 1 99 ? -0.995 -0.531 20.106 1.00 87.50 99 ARG A N 1
ATOM 763 C CA . ARG A 1 99 ? 0.433 -0.467 20.477 1.00 87.50 99 ARG A CA 1
ATOM 764 C C . ARG A 1 99 ? 1.249 -1.659 19.962 1.00 87.50 99 ARG A C 1
ATOM 766 O O . ARG A 1 99 ? 2.452 -1.529 19.755 1.00 87.50 99 ARG A O 1
ATOM 773 N N . ARG A 1 100 ? 0.618 -2.819 19.757 1.00 91.00 100 ARG A N 1
ATOM 774 C CA . ARG A 1 100 ? 1.271 -4.031 19.237 1.00 91.00 100 ARG A CA 1
ATOM 775 C C . ARG A 1 100 ? 1.369 -4.070 17.713 1.00 91.00 100 ARG A C 1
ATOM 777 O O . ARG A 1 100 ? 2.191 -4.830 17.219 1.00 91.00 100 ARG A O 1
ATOM 784 N N . LEU A 1 101 ? 0.590 -3.262 16.988 1.00 88.00 101 LEU A N 1
ATOM 785 C CA . LEU A 1 101 ? 0.538 -3.288 15.520 1.00 88.00 101 LEU A CA 1
ATOM 786 C C . LEU A 1 101 ? 1.872 -2.961 14.844 1.00 88.00 101 LEU A C 1
ATOM 788 O O . LEU A 1 101 ? 2.065 -3.366 13.706 1.00 88.00 101 LEU A O 1
ATOM 792 N N . ARG A 1 102 ? 2.769 -2.226 15.523 1.00 89.31 102 ARG A N 1
ATOM 793 C CA . ARG A 1 102 ? 4.098 -1.831 15.013 1.00 89.31 102 ARG A CA 1
ATOM 794 C C . ARG A 1 102 ? 4.058 -1.408 13.536 1.00 89.31 102 ARG A C 1
ATOM 796 O O . ARG A 1 102 ? 4.845 -1.898 12.733 1.00 89.31 102 ARG A O 1
ATOM 803 N N . LEU A 1 103 ? 3.132 -0.500 13.200 1.00 94.19 103 LEU A N 1
ATOM 804 C CA . LEU A 1 103 ? 2.959 -0.011 11.831 1.00 94.19 103 LEU A CA 1
ATOM 805 C C . LEU A 1 103 ? 4.295 0.464 11.270 1.00 94.19 103 LEU A C 1
ATOM 807 O O . LEU A 1 103 ? 4.952 1.330 11.863 1.00 94.19 103 LEU A O 1
ATOM 811 N N . ILE A 1 104 ? 4.662 -0.092 10.123 1.00 93.69 104 ILE A N 1
ATOM 812 C CA . ILE A 1 104 ? 5.914 0.196 9.444 1.00 93.69 104 ILE A CA 1
ATOM 813 C C . ILE A 1 104 ? 5.947 1.710 9.156 1.00 93.69 104 ILE A C 1
ATOM 815 O O . ILE A 1 104 ? 4.935 2.278 8.726 1.00 93.69 104 ILE A O 1
ATOM 819 N N . PRO A 1 105 ? 7.043 2.420 9.484 1.00 93.69 105 PRO A N 1
ATOM 820 C CA . PRO A 1 105 ? 7.181 3.828 9.111 1.00 93.69 105 PRO A CA 1
ATOM 821 C C . PRO A 1 105 ? 7.194 3.960 7.585 1.00 93.69 105 PRO A C 1
ATOM 823 O O . PRO A 1 105 ? 7.502 2.995 6.899 1.00 93.69 105 PRO A O 1
ATOM 826 N N . LEU A 1 106 ? 6.891 5.132 7.026 1.00 93.75 106 LEU A N 1
ATOM 827 C CA . LEU A 1 106 ? 7.064 5.322 5.579 1.00 93.75 106 LEU A CA 1
ATOM 828 C C . LEU A 1 106 ? 8.536 5.478 5.213 1.00 93.75 106 LEU A C 1
ATOM 830 O O . LEU A 1 106 ? 8.947 4.958 4.188 1.00 93.75 106 LEU A O 1
ATOM 834 N N . THR A 1 107 ? 9.344 6.089 6.078 1.00 89.44 107 THR A N 1
ATOM 835 C CA . THR A 1 107 ? 10.775 6.335 5.861 1.00 89.44 107 THR A CA 1
ATOM 836 C C . THR A 1 107 ? 11.623 5.058 5.917 1.00 89.44 107 THR A C 1
ATOM 838 O O . THR A 1 107 ? 11.389 4.167 6.743 1.00 89.44 107 THR A O 1
ATOM 841 N N . TRP A 1 108 ? 12.629 4.962 5.043 1.00 86.88 108 TRP A N 1
ATOM 842 C CA . TRP A 1 108 ? 13.682 3.939 5.086 1.00 86.88 108 TRP A CA 1
ATOM 843 C C . TRP A 1 108 ? 15.016 4.517 4.604 1.00 86.88 108 TRP A C 1
ATOM 845 O O . TRP A 1 108 ? 15.053 5.555 3.951 1.00 86.88 108 TRP A O 1
ATOM 855 N N . GLU A 1 109 ? 16.104 3.826 4.938 1.00 84.44 109 GLU A N 1
ATOM 856 C CA . GLU A 1 109 ? 17.489 4.268 4.718 1.00 84.44 109 GLU A CA 1
ATOM 857 C C . GLU A 1 109 ? 17.834 4.544 3.246 1.00 84.44 109 GLU A C 1
ATOM 859 O O . GLU A 1 109 ? 18.550 5.490 2.943 1.00 84.44 109 GLU A O 1
ATOM 864 N N . HIS A 1 110 ? 17.270 3.759 2.330 1.00 82.69 110 HIS A N 1
ATOM 865 C CA . HIS A 1 110 ? 17.544 3.835 0.892 1.00 82.69 110 HIS A CA 1
ATOM 866 C C . HIS A 1 110 ? 16.560 4.745 0.134 1.00 82.69 110 HIS A C 1
ATOM 868 O O . HIS A 1 110 ? 16.506 4.709 -1.093 1.00 82.69 110 HIS A O 1
ATOM 874 N N . ALA A 1 111 ? 15.723 5.519 0.833 1.00 85.12 111 ALA A N 1
ATOM 875 C CA . ALA A 1 111 ? 14.775 6.407 0.171 1.00 85.12 111 ALA A CA 1
ATOM 876 C C . ALA A 1 111 ? 15.517 7.555 -0.545 1.00 85.12 111 ALA A C 1
ATOM 878 O O . ALA A 1 111 ? 16.420 8.157 0.045 1.00 85.12 111 ALA A O 1
ATOM 879 N N . PRO A 1 112 ? 15.131 7.923 -1.783 1.00 86.19 112 PRO A N 1
ATOM 880 C CA . PRO A 1 112 ? 15.694 9.089 -2.452 1.00 86.19 112 PRO A CA 1
ATOM 881 C C . PRO A 1 112 ? 15.510 10.347 -1.600 1.00 86.19 112 PRO A C 1
ATOM 883 O O . PRO A 1 112 ? 14.420 10.586 -1.080 1.00 86.19 112 PRO A O 1
ATOM 886 N N . ALA A 1 113 ? 16.540 11.195 -1.508 1.00 87.12 113 ALA A N 1
ATOM 887 C CA . ALA A 1 113 ? 16.480 12.429 -0.717 1.00 87.12 113 ALA A CA 1
ATOM 888 C C . ALA A 1 113 ? 15.282 13.321 -1.101 1.00 87.12 113 ALA A C 1
ATOM 890 O O . ALA A 1 113 ? 14.652 13.934 -0.243 1.00 87.12 113 ALA A O 1
ATOM 891 N N . SER A 1 114 ? 14.928 13.331 -2.387 1.00 86.25 114 SER A N 1
ATOM 892 C CA . SER A 1 114 ? 13.781 14.056 -2.939 1.00 86.25 114 SER A CA 1
ATOM 893 C C . SER A 1 114 ? 12.413 13.500 -2.526 1.00 86.25 114 SER A C 1
ATOM 895 O O . SER A 1 114 ? 11.427 14.210 -2.669 1.00 86.25 114 SER A O 1
ATOM 897 N N . ALA A 1 115 ? 12.336 12.270 -2.010 1.00 87.56 115 ALA A N 1
ATOM 898 C CA . ALA A 1 115 ? 11.103 11.657 -1.518 1.00 87.56 115 ALA A CA 1
ATOM 899 C C . ALA A 1 115 ? 10.927 11.793 0.006 1.00 87.56 115 ALA A C 1
ATOM 901 O O . ALA A 1 115 ? 9.839 11.555 0.509 1.00 87.56 115 ALA A O 1
ATOM 902 N N . LEU A 1 116 ? 11.960 12.182 0.767 1.00 87.12 116 LEU A N 1
ATOM 903 C CA . LEU A 1 116 ? 11.945 12.118 2.241 1.00 87.12 116 LEU A CA 1
ATOM 904 C C . LEU A 1 116 ? 10.825 12.925 2.917 1.00 87.12 116 LEU A C 1
ATOM 906 O O . LEU A 1 116 ? 10.453 12.602 4.043 1.00 87.12 116 LEU A O 1
ATOM 910 N N . GLN A 1 117 ? 10.316 13.966 2.257 1.00 87.94 117 GLN A N 1
ATOM 911 C CA . GLN A 1 117 ? 9.246 14.830 2.772 1.00 87.94 117 GLN A CA 1
ATOM 912 C C . GLN A 1 117 ? 7.884 14.551 2.128 1.00 87.94 117 GLN A C 1
ATOM 914 O O . GLN A 1 117 ? 6.924 15.261 2.406 1.00 87.94 117 GLN A O 1
ATOM 919 N N . ASP A 1 118 ? 7.797 13.532 1.272 1.00 94.12 118 ASP A N 1
ATOM 920 C CA . ASP A 1 118 ? 6.590 13.193 0.534 1.00 94.12 118 ASP A CA 1
ATOM 921 C C . ASP A 1 118 ? 6.105 11.774 0.898 1.00 94.12 118 ASP A C 1
ATOM 923 O O . ASP A 1 118 ? 6.639 10.770 0.406 1.00 94.12 118 ASP A O 1
ATOM 927 N N . PRO A 1 119 ? 5.084 11.669 1.770 1.00 95.31 119 PRO A N 1
ATOM 928 C CA . PRO A 1 119 ? 4.521 10.397 2.204 1.00 95.31 119 PRO A CA 1
ATOM 929 C C . PRO A 1 119 ? 4.034 9.507 1.058 1.00 95.31 119 PRO A C 1
ATOM 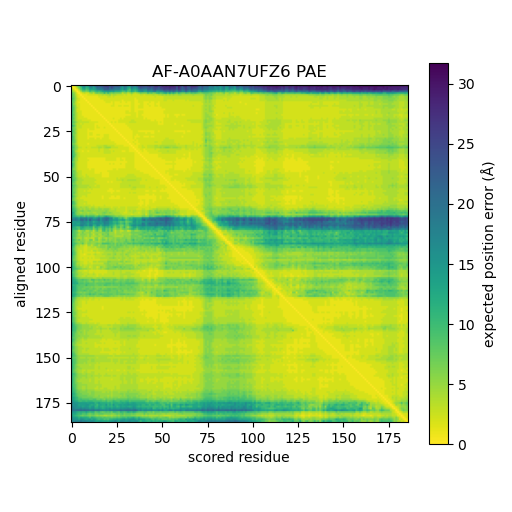931 O O . PRO A 1 119 ? 4.174 8.286 1.155 1.00 95.31 119 PRO A O 1
ATOM 934 N N . ILE A 1 120 ? 3.474 10.086 -0.011 1.00 97.06 120 ILE A N 1
ATOM 935 C CA . ILE A 1 120 ? 2.947 9.312 -1.141 1.00 97.06 120 ILE A CA 1
ATOM 936 C C . ILE A 1 120 ? 4.113 8.706 -1.913 1.00 97.06 120 ILE A C 1
ATOM 938 O O . ILE A 1 120 ? 4.131 7.490 -2.110 1.00 97.06 120 ILE A O 1
ATOM 942 N N . SER A 1 121 ? 5.135 9.495 -2.260 1.00 97.06 121 SER A N 1
ATOM 943 C CA . SER A 1 121 ? 6.324 8.949 -2.925 1.00 97.06 121 SER A CA 1
ATOM 944 C C . SER A 1 121 ? 7.018 7.867 -2.099 1.00 97.06 121 SER A C 1
ATOM 946 O O . SER A 1 121 ? 7.380 6.818 -2.637 1.00 97.06 121 SER A O 1
ATOM 948 N N . LEU A 1 122 ? 7.170 8.075 -0.785 1.00 96.88 122 LEU A N 1
ATOM 949 C CA . LEU A 1 122 ? 7.725 7.058 0.113 1.00 96.88 122 LEU A CA 1
ATOM 950 C C . LEU A 1 122 ? 6.878 5.783 0.104 1.00 96.88 122 LEU A C 1
ATOM 952 O O . LEU A 1 122 ? 7.414 4.683 -0.026 1.00 96.88 122 LEU A O 1
ATOM 956 N N . PHE A 1 123 ? 5.557 5.918 0.216 1.00 97.69 123 PHE A N 1
ATOM 957 C CA . PHE A 1 123 ? 4.654 4.779 0.164 1.00 97.69 123 PHE A CA 1
ATOM 958 C C . PHE A 1 123 ? 4.783 4.012 -1.157 1.00 97.69 123 PHE A C 1
ATOM 960 O O . PHE A 1 123 ? 4.974 2.799 -1.122 1.00 97.69 123 PHE A O 1
ATOM 967 N N . LEU A 1 124 ? 4.710 4.697 -2.302 1.00 97.62 124 LEU A N 1
ATOM 968 C CA . LEU A 1 124 ? 4.714 4.082 -3.633 1.00 97.62 124 LEU A CA 1
ATOM 969 C C . LEU A 1 124 ? 5.983 3.270 -3.875 1.00 97.62 124 LEU A C 1
ATOM 971 O O . LEU A 1 124 ? 5.912 2.091 -4.220 1.00 97.62 124 LEU A O 1
ATOM 975 N N . LEU A 1 125 ? 7.141 3.881 -3.629 1.00 96.25 125 LEU A N 1
ATOM 976 C CA . LEU A 1 125 ? 8.437 3.230 -3.793 1.00 96.25 125 LEU A CA 1
ATOM 977 C C . LEU A 1 125 ? 8.565 2.032 -2.845 1.00 96.25 125 LEU A C 1
ATOM 979 O O . LEU A 1 125 ? 8.889 0.925 -3.273 1.00 96.25 125 LEU A O 1
ATOM 983 N N . ARG A 1 126 ? 8.237 2.196 -1.559 1.00 95.62 126 ARG A N 1
ATOM 984 C CA . ARG A 1 126 ? 8.353 1.099 -0.591 1.00 95.62 126 ARG A CA 1
ATOM 985 C C . ARG A 1 126 ? 7.390 -0.042 -0.879 1.00 95.62 126 ARG A C 1
ATOM 987 O O . ARG A 1 126 ? 7.756 -1.209 -0.738 1.00 95.62 126 ARG A O 1
ATOM 994 N N . ARG A 1 127 ? 6.166 0.284 -1.292 1.00 96.81 127 ARG A N 1
ATOM 995 C CA . ARG A 1 127 ? 5.169 -0.701 -1.696 1.00 96.81 127 ARG A CA 1
ATOM 996 C C . ARG A 1 127 ? 5.636 -1.452 -2.937 1.00 96.81 127 ARG A C 1
ATOM 998 O O . ARG A 1 127 ? 5.529 -2.671 -2.946 1.00 96.81 127 ARG A O 1
ATOM 1005 N N . ALA A 1 128 ? 6.221 -0.765 -3.916 1.00 96.62 128 ALA A N 1
ATOM 1006 C CA . ALA A 1 128 ? 6.822 -1.392 -5.086 1.00 96.62 128 ALA A CA 1
ATOM 1007 C C . ALA A 1 128 ? 7.923 -2.398 -4.712 1.00 96.62 128 ALA A C 1
ATOM 1009 O O . ALA A 1 128 ? 7.880 -3.540 -5.170 1.00 96.62 128 ALA A O 1
ATOM 1010 N N . HIS A 1 129 ? 8.848 -2.026 -3.817 1.00 95.19 129 HIS A N 1
ATOM 1011 C CA . HIS A 1 129 ? 9.866 -2.958 -3.318 1.00 95.19 129 HIS A CA 1
ATOM 1012 C C . HIS A 1 129 ? 9.244 -4.188 -2.645 1.00 95.19 129 HIS A C 1
ATOM 1014 O O . HIS A 1 129 ? 9.677 -5.301 -2.927 1.00 95.19 129 HIS A O 1
ATOM 1020 N N . ARG A 1 130 ? 8.224 -4.022 -1.790 1.00 95.06 130 ARG A N 1
ATOM 1021 C CA . ARG A 1 130 ? 7.561 -5.154 -1.113 1.00 95.06 130 ARG A CA 1
ATOM 1022 C C . ARG A 1 130 ? 6.817 -6.066 -2.089 1.00 95.06 130 ARG A C 1
ATOM 1024 O O . ARG A 1 130 ? 6.966 -7.2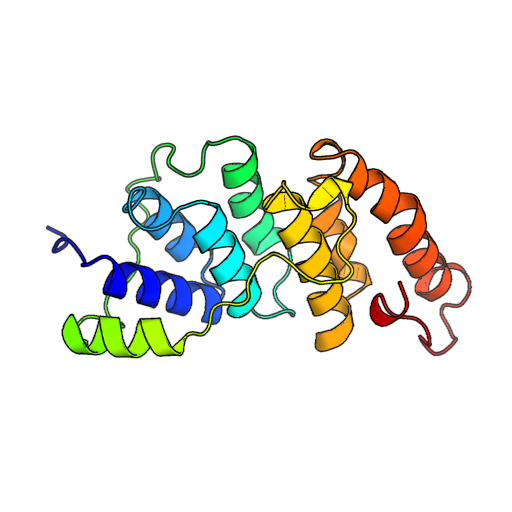76 -2.007 1.00 95.06 130 ARG A O 1
ATOM 1031 N N . VAL A 1 131 ? 6.062 -5.504 -3.033 1.00 96.44 131 VAL A N 1
ATOM 1032 C CA . VAL A 1 131 ? 5.309 -6.279 -4.038 1.00 96.44 131 VAL A CA 1
ATOM 1033 C C . VAL A 1 131 ? 6.247 -7.129 -4.902 1.00 96.44 131 VAL A C 1
ATOM 1035 O O . VAL A 1 131 ? 5.958 -8.294 -5.175 1.00 96.44 131 VAL A O 1
ATOM 1038 N N . ASP A 1 132 ? 7.403 -6.594 -5.287 1.00 95.25 132 ASP A N 1
ATOM 1039 C CA . ASP A 1 132 ? 8.404 -7.372 -6.016 1.00 95.25 132 ASP A CA 1
ATOM 1040 C C . ASP A 1 132 ? 9.127 -8.393 -5.117 1.00 95.25 132 ASP A C 1
ATOM 1042 O O . ASP A 1 132 ? 9.214 -9.569 -5.455 1.00 95.25 132 ASP A O 1
ATOM 1046 N N . GLN A 1 133 ? 9.613 -7.985 -3.943 1.00 92.00 133 GLN A N 1
ATOM 1047 C CA . GLN A 1 133 ? 10.436 -8.850 -3.086 1.00 92.00 133 GLN A CA 1
ATOM 1048 C C . GLN A 1 133 ? 9.652 -9.967 -2.394 1.00 92.00 133 GLN A C 1
ATOM 1050 O O . GLN A 1 133 ? 10.186 -11.061 -2.221 1.00 92.00 133 GLN A O 1
ATOM 1055 N N . GLU A 1 134 ? 8.425 -9.689 -1.960 1.00 91.25 134 GLU A N 1
ATOM 1056 C CA . GLU A 1 134 ? 7.621 -10.621 -1.166 1.00 91.25 134 GLU A CA 1
ATOM 1057 C C . GLU A 1 134 ? 6.669 -11.444 -2.044 1.00 91.25 134 GLU A C 1
ATOM 1059 O O . GLU A 1 134 ? 6.393 -12.596 -1.714 1.00 91.25 134 GLU A O 1
ATOM 1064 N N . ALA A 1 135 ? 6.205 -10.897 -3.176 1.00 91.31 135 ALA A N 1
ATOM 1065 C CA . ALA A 1 135 ? 5.256 -11.578 -4.063 1.00 91.31 135 ALA A CA 1
ATOM 1066 C C . ALA A 1 135 ? 5.797 -11.883 -5.474 1.00 91.31 135 ALA A C 1
ATOM 1068 O O . ALA A 1 135 ? 5.158 -12.631 -6.213 1.00 91.31 135 ALA A O 1
ATOM 1069 N N . GLY A 1 136 ? 6.956 -11.344 -5.874 1.00 92.19 136 GLY A N 1
ATOM 1070 C CA . GLY A 1 136 ? 7.513 -11.550 -7.219 1.00 92.19 136 GLY A CA 1
ATOM 1071 C C . GLY A 1 136 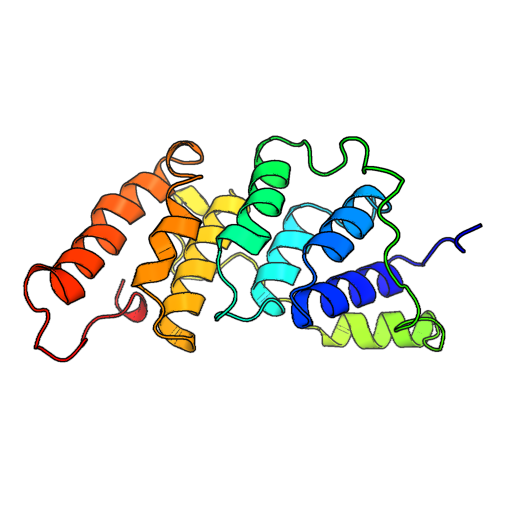? 6.696 -10.888 -8.332 1.00 92.19 136 GLY A C 1
ATOM 1072 O O . GLY A 1 136 ? 6.808 -11.269 -9.497 1.00 92.19 136 GLY A O 1
ATOM 1073 N N . LEU A 1 137 ? 5.849 -9.911 -7.993 1.00 94.12 137 LEU A N 1
ATOM 1074 C CA . LEU A 1 137 ? 4.862 -9.318 -8.900 1.00 94.12 137 LEU A CA 1
ATOM 1075 C C . LEU A 1 137 ? 5.375 -8.039 -9.573 1.00 94.12 137 LEU A C 1
ATOM 1077 O O . LEU A 1 137 ? 4.655 -7.048 -9.695 1.00 94.12 137 LEU A O 1
ATOM 1081 N N . LEU A 1 138 ? 6.619 -8.063 -10.059 1.00 94.25 138 LEU A N 1
ATOM 1082 C CA . LEU A 1 138 ? 7.250 -6.925 -10.737 1.00 94.25 138 LEU A CA 1
ATOM 1083 C C . LEU A 1 138 ? 6.394 -6.364 -11.889 1.00 94.25 138 LEU A C 1
ATOM 1085 O O . LEU A 1 138 ? 6.316 -5.152 -12.078 1.00 94.25 138 LEU A O 1
ATOM 1089 N N . THR A 1 139 ? 5.727 -7.239 -12.647 1.00 93.62 139 THR A N 1
ATOM 1090 C CA . THR A 1 139 ? 4.878 -6.864 -13.793 1.00 93.62 139 THR A CA 1
ATOM 1091 C C . THR A 1 139 ? 3.599 -6.129 -13.405 1.00 93.62 139 THR A C 1
ATOM 1093 O O . THR A 1 139 ? 2.989 -5.518 -14.273 1.00 93.62 139 THR A O 1
ATOM 1096 N N . GLN A 1 140 ? 3.200 -6.164 -12.129 1.00 94.31 140 GLN A N 1
ATOM 1097 C CA . GLN A 1 140 ? 2.022 -5.458 -11.612 1.00 94.31 140 GLN A CA 1
ATOM 1098 C C . GLN A 1 140 ? 2.354 -4.033 -11.148 1.00 94.31 140 GLN A C 1
ATOM 1100 O O . GLN A 1 140 ? 1.459 -3.219 -10.947 1.00 94.31 140 GLN A O 1
ATOM 1105 N N . LEU A 1 141 ? 3.638 -3.697 -10.984 1.00 96.62 141 LEU A N 1
ATOM 1106 C CA . LEU A 1 141 ? 4.052 -2.377 -10.509 1.00 96.62 141 LEU A CA 1
ATOM 1107 C C . LEU A 1 141 ? 3.663 -1.198 -11.414 1.00 96.62 141 LEU A C 1
ATOM 1109 O O . LEU A 1 141 ? 3.446 -0.118 -10.863 1.00 96.62 141 LEU A O 1
ATOM 1113 N N . PRO A 1 142 ? 3.546 -1.332 -12.751 1.00 96.81 142 PRO A N 1
ATOM 1114 C CA . PRO A 1 142 ? 3.014 -0.252 -13.574 1.00 96.81 142 PRO A CA 1
ATOM 1115 C C . PRO A 1 142 ? 1.635 0.228 -13.107 1.00 96.81 142 PRO A C 1
ATOM 1117 O O . PRO A 1 142 ? 1.438 1.434 -13.006 1.00 96.81 142 PRO A O 1
ATOM 1120 N N . ASP A 1 143 ? 0.737 -0.679 -12.714 1.00 96.88 143 ASP A N 1
ATOM 1121 C CA . ASP A 1 143 ? -0.601 -0.317 -12.225 1.00 96.88 143 ASP A CA 1
ATOM 1122 C C . ASP A 1 143 ? -0.550 0.466 -10.904 1.00 96.88 143 ASP A C 1
ATOM 1124 O O . ASP A 1 143 ? -1.463 1.228 -10.603 1.00 96.88 143 ASP A O 1
ATOM 1128 N N . LEU A 1 144 ? 0.518 0.303 -10.113 1.00 97.38 144 LEU A N 1
ATOM 1129 C CA . LEU A 1 144 ? 0.758 1.079 -8.895 1.00 97.38 144 LEU A CA 1
ATOM 1130 C C . LEU A 1 144 ? 1.375 2.451 -9.181 1.00 97.38 144 LEU A C 1
ATOM 1132 O O . LEU A 1 144 ? 1.043 3.414 -8.503 1.00 97.38 144 LEU A O 1
ATOM 1136 N N . ILE A 1 145 ? 2.327 2.526 -10.113 1.00 97.62 145 ILE A N 1
ATOM 1137 C CA . ILE A 1 145 ? 3.241 3.670 -10.243 1.00 97.62 145 ILE A CA 1
ATOM 1138 C C . ILE A 1 145 ? 2.817 4.640 -11.346 1.00 97.62 145 ILE A C 1
ATOM 1140 O O . ILE A 1 145 ? 2.939 5.852 -11.171 1.00 97.62 145 ILE A O 1
ATOM 1144 N N . VAL A 1 146 ? 2.319 4.130 -12.476 1.00 96.75 146 VAL A N 1
ATOM 1145 C CA . VAL A 1 146 ? 1.948 4.945 -13.645 1.00 96.75 146 VAL A CA 1
ATOM 1146 C C . VAL A 1 146 ? 0.947 6.060 -13.309 1.00 96.75 146 VAL A C 1
ATOM 1148 O O . VAL A 1 146 ? 1.178 7.181 -13.776 1.00 96.75 146 VAL A O 1
ATOM 1151 N N . PRO A 1 147 ? -0.093 5.827 -12.479 1.00 97.19 147 PRO A N 1
ATOM 1152 C CA . PRO A 1 147 ? -1.030 6.883 -12.088 1.00 97.19 147 PRO A CA 1
ATOM 1153 C C . PRO A 1 147 ? -0.345 8.100 -11.443 1.00 97.19 147 PRO A C 1
ATOM 1155 O O . PRO A 1 147 ? -0.778 9.231 -11.633 1.00 97.19 147 PRO A O 1
ATOM 1158 N N . PHE A 1 148 ? 0.799 7.894 -10.782 1.00 97.19 148 PHE A N 1
ATOM 1159 C CA . PHE A 1 148 ? 1.507 8.912 -10.000 1.00 97.19 148 PHE A CA 1
ATOM 1160 C C . PHE A 1 148 ? 2.770 9.460 -10.688 1.00 97.19 148 PHE A C 1
ATOM 1162 O O . PHE A 1 148 ? 3.604 10.104 -10.054 1.00 97.19 148 PHE A O 1
ATOM 1169 N N . LEU A 1 149 ? 2.957 9.264 -12.000 1.00 96.38 149 LEU A N 1
ATOM 1170 C CA . LEU A 1 149 ? 4.144 9.785 -12.713 1.00 96.38 149 LEU A CA 1
ATOM 1171 C C . LEU A 1 149 ? 4.248 11.320 -12.724 1.00 96.38 149 LEU A C 1
ATOM 1173 O O . LEU A 1 149 ? 5.330 11.877 -12.963 1.00 96.38 149 LEU A O 1
ATOM 1177 N N . GLN A 1 150 ? 3.122 12.005 -12.522 1.00 95.19 150 GLN A N 1
ATOM 1178 C CA . GLN A 1 150 ? 3.057 13.462 -12.407 1.00 95.19 150 GLN A CA 1
ATOM 1179 C C . GLN A 1 150 ? 3.110 13.949 -10.954 1.00 95.19 150 GLN A C 1
ATOM 1181 O O . GLN A 1 150 ? 3.325 15.138 -10.753 1.00 95.19 150 GLN A O 1
ATOM 1186 N N . HIS A 1 151 ? 2.996 13.044 -9.977 1.00 94.94 151 HIS A N 1
ATOM 1187 C CA . HIS A 1 151 ? 2.982 13.371 -8.555 1.00 94.94 151 HIS A CA 1
ATOM 1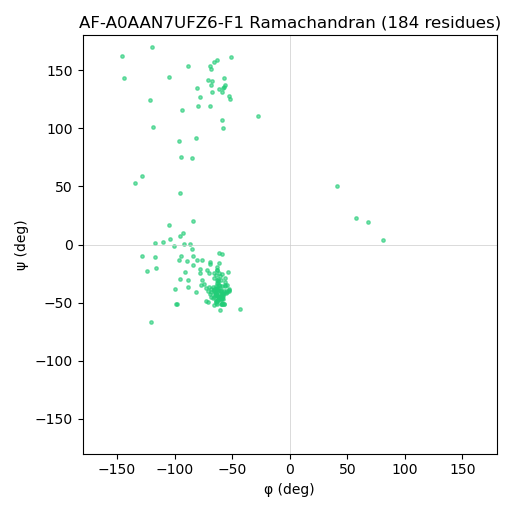188 C C . HIS A 1 151 ? 4.278 14.059 -8.110 1.00 94.94 151 HIS A C 1
ATOM 1190 O O . HIS A 1 151 ? 4.276 15.177 -7.601 1.00 94.94 151 HIS A O 1
ATOM 1196 N N . ALA A 1 152 ? 5.413 13.396 -8.358 1.00 94.06 152 ALA A N 1
ATOM 1197 C CA . ALA A 1 152 ? 6.728 13.891 -7.979 1.00 94.06 152 ALA A CA 1
ATOM 1198 C C . ALA A 1 152 ? 7.796 13.522 -9.025 1.00 94.06 152 ALA A C 1
ATOM 1200 O O . ALA A 1 152 ? 7.791 12.406 -9.562 1.00 94.06 152 ALA A O 1
ATOM 1201 N N . PRO A 1 153 ? 8.783 14.404 -9.290 1.00 94.44 153 PRO A N 1
ATOM 1202 C CA . PRO A 1 153 ? 9.876 14.110 -10.217 1.00 94.44 153 PRO A CA 1
ATOM 1203 C C . PRO A 1 153 ? 10.663 12.843 -9.858 1.00 94.44 153 PRO A C 1
ATOM 1205 O O . PRO A 1 153 ? 11.142 12.142 -10.748 1.00 94.44 153 PRO A O 1
ATOM 1208 N N . CYS A 1 154 ? 10.784 12.522 -8.565 1.00 94.25 154 CYS A N 1
ATOM 1209 C CA . CYS A 1 154 ? 11.505 11.339 -8.099 1.00 94.25 154 CYS A CA 1
ATOM 1210 C C . CYS A 1 154 ? 10.853 10.029 -8.569 1.00 94.25 154 CYS A C 1
ATOM 1212 O O . CYS A 1 154 ? 11.575 9.124 -8.984 1.00 94.25 154 CYS A O 1
ATOM 1214 N N . ILE A 1 155 ? 9.518 9.956 -8.601 1.00 96.38 155 ILE A N 1
ATOM 1215 C CA . ILE A 1 155 ? 8.770 8.789 -9.086 1.00 96.38 155 ILE A CA 1
ATOM 1216 C C . ILE A 1 155 ? 9.020 8.572 -10.573 1.00 96.38 155 ILE A C 1
ATOM 1218 O O . ILE A 1 155 ? 9.297 7.452 -11.006 1.00 96.38 155 ILE A O 1
ATOM 1222 N N . ARG A 1 156 ? 9.011 9.649 -11.362 1.00 96.06 156 ARG A N 1
ATOM 1223 C CA . ARG A 1 156 ? 9.320 9.578 -12.794 1.00 96.06 156 ARG A CA 1
ATOM 1224 C C . ARG A 1 156 ? 10.749 9.124 -13.047 1.00 96.06 156 ARG A C 1
ATOM 1226 O O . ARG A 1 156 ? 10.960 8.209 -13.841 1.00 96.06 156 ARG A O 1
ATOM 1233 N N . THR A 1 157 ? 11.713 9.742 -12.364 1.00 95.62 157 THR A N 1
ATOM 1234 C CA . THR A 1 157 ? 13.128 9.380 -12.482 1.00 95.62 157 THR A CA 1
ATOM 1235 C C . THR A 1 157 ? 13.327 7.912 -12.136 1.00 95.62 157 THR A C 1
ATOM 1237 O O . THR A 1 157 ? 13.861 7.183 -12.962 1.00 95.62 157 THR A O 1
ATOM 1240 N N . TRP A 1 158 ? 12.823 7.458 -10.985 1.00 95.81 158 TRP A N 1
ATOM 1241 C CA . TRP A 1 158 ? 12.913 6.060 -10.562 1.00 95.81 158 TRP A CA 1
ATOM 1242 C C . TRP A 1 158 ? 12.233 5.105 -11.553 1.00 95.81 158 TRP A C 1
ATOM 1244 O O . TRP A 1 158 ? 12.776 4.051 -11.873 1.00 95.81 158 TRP A O 1
ATOM 1254 N N . THR A 1 159 ? 11.087 5.486 -12.122 1.00 96.75 159 THR A N 1
ATOM 1255 C CA . THR A 1 159 ? 10.399 4.650 -13.116 1.00 96.75 159 THR A CA 1
ATOM 1256 C C . THR A 1 159 ? 11.254 4.439 -14.366 1.00 96.75 159 THR A C 1
ATOM 1258 O O . THR A 1 159 ? 11.374 3.314 -14.848 1.00 96.75 159 THR A O 1
ATOM 1261 N N . ILE A 1 160 ? 11.869 5.504 -14.887 1.00 96.69 160 ILE A N 1
ATOM 1262 C CA . ILE A 1 160 ? 12.661 5.455 -16.125 1.00 96.69 160 ILE A CA 1
ATOM 1263 C C . ILE A 1 160 ? 14.043 4.835 -15.887 1.00 96.69 160 ILE A C 1
ATOM 1265 O O . ILE A 1 160 ? 14.554 4.150 -16.772 1.00 96.69 160 ILE A O 1
ATOM 1269 N N . SER A 1 161 ? 14.656 5.060 -14.722 1.00 95.25 161 SER A N 1
ATOM 1270 C CA . SER A 1 161 ? 16.013 4.584 -14.429 1.00 95.25 161 SER A CA 1
ATOM 1271 C C . SER A 1 161 ? 16.067 3.201 -13.776 1.00 95.25 161 SER A C 1
ATOM 1273 O O . SER A 1 161 ? 17.088 2.530 -13.908 1.00 95.25 161 SER A O 1
ATOM 1275 N N . VAL A 1 162 ? 14.996 2.758 -13.106 1.00 95.12 162 VAL A N 1
ATOM 1276 C CA . VAL A 1 162 ? 14.960 1.492 -12.354 1.00 95.12 162 VAL A CA 1
ATOM 1277 C C . VAL A 1 162 ? 13.877 0.557 -12.882 1.00 95.12 162 VAL A C 1
ATOM 1279 O O . VAL A 1 162 ? 14.197 -0.493 -13.443 1.00 95.12 162 VAL A O 1
ATOM 1282 N N . LEU A 1 163 ? 12.599 0.925 -12.735 1.00 96.00 163 LEU A N 1
ATOM 1283 C CA . LEU A 1 163 ? 11.488 0.001 -12.991 1.00 96.00 163 LEU A CA 1
ATOM 1284 C C . LEU A 1 163 ? 11.431 -0.453 -14.454 1.00 96.00 163 LEU A C 1
ATOM 1286 O O . LEU A 1 163 ? 11.382 -1.651 -14.734 1.00 96.00 163 LEU A O 1
ATOM 1290 N N . LEU A 1 164 ? 11.454 0.494 -15.394 1.00 96.44 164 LEU A N 1
ATOM 1291 C CA . LEU A 1 164 ? 11.346 0.193 -16.817 1.00 96.44 164 LEU A CA 1
ATOM 1292 C C . LEU A 1 164 ? 12.539 -0.644 -17.317 1.00 96.44 164 LEU A C 1
ATOM 1294 O O . LEU A 1 164 ? 12.293 -1.695 -17.911 1.00 96.44 164 LEU A O 1
ATOM 1298 N N . PRO A 1 165 ? 13.814 -0.280 -17.066 1.00 95.62 165 PRO A N 1
ATOM 1299 C CA . PRO A 1 165 ? 14.949 -1.123 -17.443 1.00 95.62 165 PRO A CA 1
ATOM 1300 C C . PRO A 1 165 ? 14.859 -2.541 -16.877 1.00 95.62 165 PRO A C 1
ATOM 1302 O O . PRO A 1 165 ? 15.157 -3.503 -17.589 1.00 95.62 165 PRO A O 1
ATOM 1305 N N . LEU A 1 166 ? 14.410 -2.684 -15.626 1.00 94.75 166 LEU A N 1
ATOM 1306 C CA . LEU A 1 166 ? 14.266 -3.984 -14.981 1.00 94.75 166 LEU A CA 1
ATOM 1307 C C . LEU A 1 166 ? 13.178 -4.839 -15.645 1.00 94.75 166 LEU A C 1
ATOM 1309 O O . LEU A 1 166 ? 13.426 -6.006 -15.953 1.00 94.75 166 LEU A O 1
ATOM 1313 N N . LEU A 1 167 ? 12.009 -4.255 -15.929 1.00 94.88 167 LEU A N 1
ATOM 1314 C CA . LEU A 1 167 ? 10.921 -4.923 -16.651 1.00 94.88 167 LEU A CA 1
ATOM 1315 C C . LEU A 1 167 ? 11.372 -5.392 -18.036 1.00 94.88 167 LEU A C 1
ATOM 1317 O O . LEU A 1 167 ? 11.212 -6.564 -18.373 1.00 94.88 167 LEU A O 1
ATOM 1321 N N . ARG A 1 168 ? 11.990 -4.503 -18.822 1.00 94.56 168 ARG A N 1
ATOM 1322 C CA . ARG A 1 168 ? 12.444 -4.831 -20.181 1.00 94.56 168 ARG A CA 1
ATOM 1323 C C . ARG A 1 168 ? 13.513 -5.912 -20.155 1.00 94.56 168 ARG A C 1
ATOM 1325 O O . ARG A 1 168 ? 13.437 -6.880 -20.902 1.00 94.56 168 ARG A O 1
ATOM 1332 N N . ARG A 1 169 ? 14.477 -5.824 -19.237 1.00 92.75 169 ARG A N 1
ATOM 1333 C CA . ARG A 1 169 ? 15.487 -6.874 -19.064 1.00 92.75 169 ARG A CA 1
ATOM 1334 C C . ARG A 1 169 ? 14.845 -8.230 -18.764 1.00 92.75 169 ARG A C 1
ATOM 1336 O O . ARG A 1 169 ? 15.196 -9.210 -19.414 1.00 92.75 169 ARG A O 1
ATOM 1343 N N . ASN A 1 170 ? 13.957 -8.286 -17.774 1.00 92.00 170 ASN A N 1
ATOM 1344 C CA . ASN A 1 170 ? 13.427 -9.547 -17.257 1.00 92.00 170 ASN A CA 1
ATOM 1345 C C . ASN A 1 170 ? 12.372 -10.179 -18.180 1.00 92.00 170 ASN A C 1
ATOM 1347 O O . ASN A 1 170 ? 12.283 -11.402 -18.222 1.00 92.00 170 ASN A O 1
ATOM 1351 N N . TYR A 1 171 ? 11.610 -9.377 -18.931 1.00 90.94 171 TYR A N 1
ATOM 1352 C CA . TYR A 1 171 ? 10.446 -9.866 -19.680 1.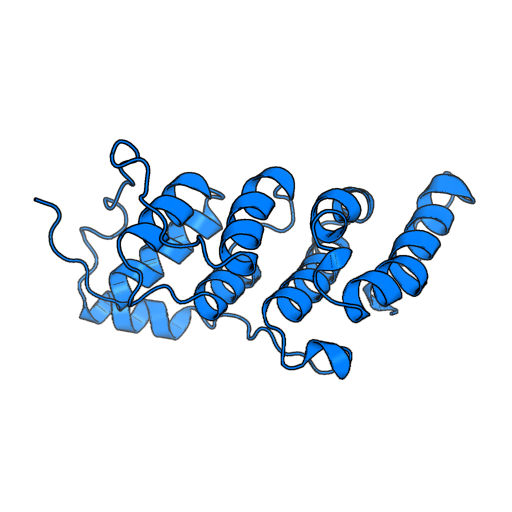00 90.94 171 TYR A CA 1
ATOM 1353 C C . TYR A 1 171 ? 10.472 -9.574 -21.189 1.00 90.94 171 TYR A C 1
ATOM 1355 O O . TYR A 1 171 ? 9.821 -10.294 -21.936 1.00 90.94 171 TYR A O 1
ATOM 1363 N N . GLU A 1 172 ? 11.223 -8.572 -21.662 1.00 92.69 172 GLU A N 1
ATOM 1364 C CA . GLU A 1 172 ? 11.316 -8.231 -23.097 1.00 92.69 172 GLU A CA 1
ATOM 1365 C C . GLU A 1 172 ? 12.586 -8.819 -23.730 1.00 92.69 172 GLU A C 1
ATOM 1367 O O . GLU A 1 172 ? 12.523 -9.514 -24.740 1.00 92.69 172 GLU A O 1
ATOM 1372 N N . TYR A 1 173 ? 13.752 -8.587 -23.123 1.00 92.75 173 TYR A N 1
ATOM 1373 C CA . TYR A 1 173 ? 15.047 -8.953 -23.708 1.00 92.75 173 TYR A CA 1
ATOM 1374 C C . TYR A 1 173 ? 15.494 -10.378 -23.372 1.00 92.75 173 TYR A C 1
ATOM 1376 O O . TYR A 1 173 ? 16.193 -11.006 -24.167 1.00 92.75 173 TYR A O 1
ATOM 1384 N N . TYR A 1 174 ? 15.111 -10.904 -22.204 1.00 90.25 174 TYR A N 1
ATOM 1385 C CA . TYR A 1 174 ? 15.514 -12.240 -21.752 1.00 90.25 174 TYR A CA 1
ATOM 1386 C C . TYR A 1 174 ? 14.353 -13.078 -21.178 1.00 90.25 174 TYR A C 1
ATOM 1388 O O . TYR A 1 174 ? 14.502 -13.640 -20.093 1.00 90.25 174 TYR A O 1
ATOM 1396 N N . PRO A 1 175 ? 13.229 -13.247 -21.903 1.00 86.88 175 PRO A N 1
ATOM 1397 C CA . PRO A 1 175 ? 12.002 -13.860 -21.372 1.00 86.88 175 PRO A CA 1
ATOM 1398 C C . PRO A 1 175 ? 12.142 -15.331 -20.944 1.00 86.88 175 PRO A C 1
ATOM 1400 O O . PRO A 1 175 ? 11.346 -15.824 -20.153 1.00 86.88 175 PRO A O 1
ATOM 1403 N N . HIS A 1 176 ? 13.139 -16.051 -21.465 1.00 88.88 176 HIS A N 1
ATOM 1404 C CA . HIS A 1 176 ? 13.373 -17.469 -21.153 1.00 88.88 176 HIS A CA 1
ATOM 1405 C C . HIS A 1 176 ? 14.484 -17.697 -20.125 1.00 88.88 176 HIS A C 1
ATOM 1407 O O . HIS A 1 176 ? 14.802 -18.841 -19.800 1.00 88.88 176 HIS A O 1
ATOM 1413 N N . LYS A 1 177 ? 15.124 -16.627 -19.642 1.00 85.62 177 LYS A N 1
ATOM 1414 C CA . LYS A 1 177 ? 16.127 -16.744 -18.585 1.00 85.62 177 LYS A CA 1
ATOM 1415 C C . LYS A 1 177 ? 15.432 -16.651 -17.225 1.00 85.62 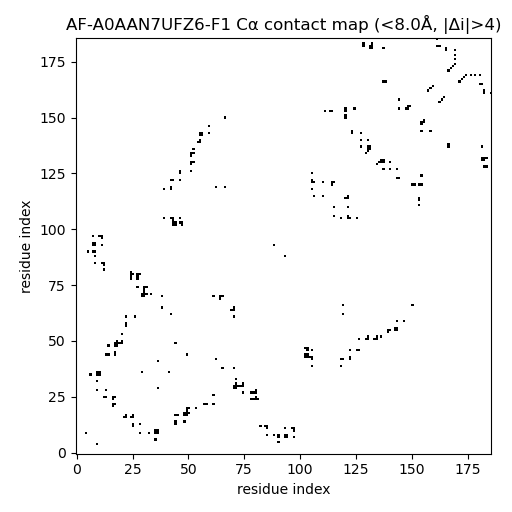177 LYS A C 1
ATOM 1417 O O . LYS A 1 177 ? 14.390 -16.008 -17.119 1.00 85.62 177 LYS A O 1
ATOM 1422 N N . PRO A 1 178 ? 16.013 -17.247 -16.169 1.00 81.06 178 PRO A N 1
ATOM 1423 C CA . PRO A 1 178 ? 15.599 -16.947 -14.804 1.00 81.06 178 PRO A CA 1
ATOM 1424 C C . PRO A 1 178 ? 15.591 -15.433 -14.571 1.00 81.06 178 PRO A C 1
ATOM 1426 O O . PRO A 1 178 ? 16.261 -14.698 -15.299 1.00 81.06 178 PRO A O 1
ATOM 1429 N N . ILE A 1 179 ? 14.887 -14.978 -13.536 1.00 83.19 179 ILE A N 1
ATOM 1430 C CA . ILE A 1 179 ? 14.835 -13.568 -13.131 1.00 83.19 179 ILE A CA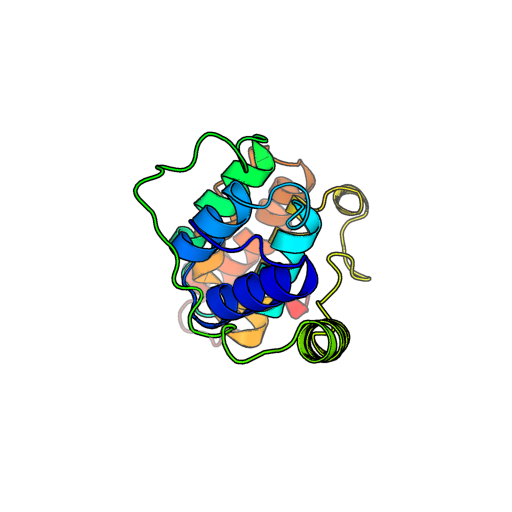 1
ATOM 1431 C C . ILE A 1 179 ? 15.864 -13.341 -12.010 1.00 83.19 179 ILE A C 1
ATOM 1433 O O . ILE A 1 179 ? 15.541 -13.509 -10.838 1.00 83.19 179 ILE A O 1
ATOM 1437 N N . PRO A 1 180 ? 17.130 -12.998 -12.320 1.00 74.25 180 PRO A N 1
ATOM 1438 C CA . PRO A 1 180 ? 18.152 -12.817 -11.295 1.00 74.25 180 PRO A CA 1
ATOM 1439 C C . PRO A 1 180 ? 18.082 -11.459 -10.596 1.00 74.25 180 PRO A C 1
ATOM 1441 O O . PRO A 1 180 ? 18.826 -11.249 -9.648 1.00 74.25 180 PRO A O 1
ATOM 1444 N N . HIS A 1 181 ? 17.320 -10.495 -11.124 1.00 83.69 181 HIS A N 1
ATOM 1445 C CA . HIS A 1 181 ? 17.342 -9.105 -10.661 1.00 83.69 181 HIS A CA 1
ATOM 1446 C C . HIS A 1 181 ? 15.939 -8.710 -10.213 1.00 83.69 181 HIS A C 1
ATOM 1448 O O . HIS A 1 181 ? 14.990 -8.808 -10.991 1.00 83.69 181 HIS A O 1
ATOM 1454 N N . THR A 1 182 ? 15.852 -8.246 -8.974 1.00 90.12 182 THR A N 1
ATOM 1455 C CA . THR A 1 182 ? 14.662 -7.669 -8.345 1.00 90.12 182 THR A CA 1
ATOM 1456 C C . THR A 1 182 ? 14.987 -6.239 -7.929 1.00 90.12 182 THR A C 1
ATOM 1458 O O . THR A 1 182 ? 16.151 -5.842 -7.906 1.00 90.12 182 THR A O 1
ATOM 1461 N N . LEU A 1 183 ? 13.991 -5.466 -7.520 1.00 91.31 183 LEU A N 1
ATOM 1462 C CA . LEU A 1 183 ? 14.156 -4.141 -6.934 1.00 91.31 183 LEU A CA 1
ATOM 1463 C C . LEU A 1 183 ? 15.019 -4.143 -5.665 1.00 91.31 183 LEU A C 1
ATOM 1465 O O . LEU A 1 183 ? 15.344 -3.086 -5.162 1.00 91.31 183 LEU A O 1
ATOM 1469 N N . ARG A 1 184 ? 15.409 -5.296 -5.105 1.00 85.50 184 ARG A N 1
ATOM 1470 C CA . ARG A 1 184 ? 16.308 -5.351 -3.939 1.00 85.50 184 ARG A CA 1
ATOM 1471 C C . ARG A 1 184 ? 17.709 -4.800 -4.208 1.00 85.50 184 ARG A C 1
ATOM 1473 O O . ARG A 1 184 ? 18.385 -4.418 -3.261 1.00 85.50 184 ARG A O 1
ATOM 1480 N N . ILE A 1 185 ? 18.169 -4.840 -5.454 1.00 81.69 185 ILE A N 1
ATOM 1481 C CA . ILE A 1 185 ? 19.537 -4.429 -5.807 1.00 81.69 185 ILE A CA 1
ATOM 1482 C C . ILE A 1 185 ? 19.640 -2.947 -6.200 1.00 81.69 185 ILE A C 1
ATOM 1484 O O . ILE A 1 185 ? 20.732 -2.504 -6.550 1.00 81.69 185 ILE A O 1
ATOM 1488 N N . PHE A 1 186 ? 18.520 -2.2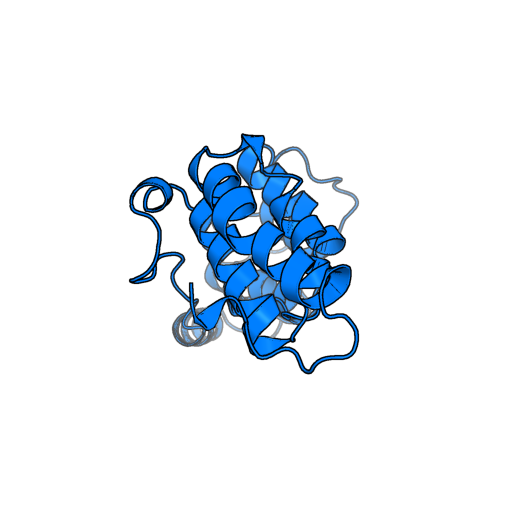18 -6.170 1.00 75.00 186 PHE A N 1
ATOM 1489 C CA . PHE A 1 186 ? 18.387 -0.808 -6.537 1.00 75.00 186 PHE A CA 1
ATOM 1490 C C . PHE A 1 186 ? 17.804 -0.021 -5.363 1.00 75.00 186 PHE A C 1
ATOM 1492 O O . PHE A 1 186 ? 18.129 1.180 -5.263 1.00 75.00 186 PHE A O 1
#

Foldseek 3Di:
DPDPDDLLLLLVVLLVCQLVLVLLLNLVSCLVCVVRCDLLSSLLSNLQRHDLPDQQLSNLVCLVCSLVVVSNPDDPPPDDHDSPVCPPPDPVNSVVVSVVSCRDHLDDDPDDPQCRPPSSSSSLLSSQQCSCPVVVPLVSSCSSQVVCCVVGVVSVCCCVVPSVVLCCVDPPVCVPDDNPDTPPVD

Nearest PDB structures (foldseek):
  8ftu-assembly1_A  TM=6.604E-01  e=2.295E-02  Kluyveromyces lactis NRRL Y-1140
  5xfl-assembly2_B  TM=1.809E-01  e=4.107E+00  Mus musculus

Mean predicted aligned error: 5.07 Å